Protein AF-A0A345ZKM2-F1 (afdb_monomer)

Sequence (268 aa):
MADGGGHQPARRLADAGRTPGGGGQGRHQAGGELTSPLFTFRPASRMLLHHPPQPTGDRPMRRWMMLPPLAVALTACVTINVYFPAAEAREAAKEFVEKVIADPNAKRVEPVKPGGGSASIQTPWSERAAASLARVDFASLVGIGSAYAQSSPDITIKTPAIQAIQARMEQRFDSELRKGFEAGALGFTSDGMITVRDASKLALPDRVSMNKAVADDNRDRAAVYREVAVANGHPEWEPRIREVFAKQWIDSARSGWWYQSGGAWKQK

Secondary structure (DSSP, 8-state):
-----------------------------------------------------PPP------TTS---SGGG-------------HHHHHHHHHHHHHHHT--TT---------------S---HHHHHHHHHTT--HHHHTT----------------HHHHHHHHHHHHHIIIIIHHHHHTT-EEE-TTS-EEES-GGGS-TTHHHHHHHHHHHHHHHHHHHHHHHHHHTT-GGGHHHHHHHHHHHHHHTPPTT-EEEETTEEEE-

Structure (mmCIF, N/CA/C/O backbone):
data_AF-A0A345ZKM2-F1
#
_entry.id   AF-A0A345ZKM2-F1
#
loop_
_atom_site.group_PDB
_atom_site.id
_atom_site.type_symbol
_atom_site.label_atom_id
_atom_site.label_alt_id
_atom_site.label_comp_id
_atom_site.label_asym_id
_atom_site.label_entity_id
_atom_site.label_seq_id
_atom_site.pdbx_PDB_ins_code
_atom_site.Cartn_x
_atom_site.Cartn_y
_atom_site.Cartn_z
_atom_site.occupancy
_atom_site.B_iso_or_equiv
_atom_site.auth_seq_id
_atom_site.auth_comp_id
_atom_site.auth_asym_id
_atom_site.auth_atom_id
_atom_site.pdbx_PDB_model_num
ATOM 1 N N . MET A 1 1 ? -38.260 43.640 6.018 1.00 40.44 1 MET A N 1
ATOM 2 C CA . MET A 1 1 ? -37.654 43.536 4.672 1.00 40.44 1 MET A CA 1
ATOM 3 C C . MET A 1 1 ? -37.112 42.117 4.567 1.00 40.44 1 MET A C 1
ATOM 5 O O . MET A 1 1 ? -36.148 41.818 5.250 1.00 40.44 1 MET A O 1
ATOM 9 N N . ALA A 1 2 ? -37.982 41.185 4.166 1.00 42.38 2 ALA A N 1
ATOM 10 C CA . ALA A 1 2 ? -38.093 40.634 2.800 1.00 42.38 2 ALA A CA 1
ATOM 11 C C . ALA A 1 2 ? -37.003 39.554 2.594 1.00 42.38 2 ALA A C 1
ATOM 13 O O . ALA A 1 2 ? -35.835 39.906 2.531 1.00 42.38 2 ALA A O 1
ATOM 14 N N . ASP A 1 3 ? -37.266 38.261 2.809 1.00 41.84 3 ASP A N 1
ATOM 15 C CA . ASP A 1 3 ? -38.131 37.307 2.071 1.00 41.84 3 ASP A CA 1
ATOM 16 C C . ASP A 1 3 ? -37.433 36.679 0.840 1.00 41.84 3 ASP A C 1
ATOM 18 O O . ASP A 1 3 ? -36.682 37.352 0.137 1.00 41.84 3 ASP A O 1
ATOM 22 N N . GLY A 1 4 ? -37.693 35.384 0.611 1.00 42.12 4 GLY A N 1
ATOM 23 C CA . GLY A 1 4 ? -37.241 34.573 -0.533 1.00 42.12 4 GLY A CA 1
ATOM 24 C C . GLY A 1 4 ? -36.258 33.454 -0.145 1.00 42.12 4 GLY A C 1
ATOM 25 O O . GLY A 1 4 ? -35.091 33.717 0.106 1.00 42.12 4 GLY A O 1
ATOM 26 N N . GLY A 1 5 ? -36.605 32.165 -0.054 1.00 39.12 5 GLY A N 1
ATOM 27 C CA . GLY A 1 5 ? -37.668 31.424 -0.738 1.00 39.12 5 GLY A CA 1
ATOM 28 C C . GLY A 1 5 ? -37.129 30.824 -2.042 1.00 39.12 5 GLY A C 1
ATOM 29 O O . GLY A 1 5 ? -37.051 31.515 -3.049 1.00 39.12 5 GLY A O 1
ATOM 30 N N . GLY A 1 6 ? -36.741 29.542 -2.030 1.00 43.16 6 GLY A N 1
ATOM 31 C CA . GLY A 1 6 ? -36.150 28.868 -3.194 1.00 43.16 6 GLY A CA 1
ATOM 32 C C . GLY A 1 6 ? -36.097 27.348 -3.054 1.00 43.16 6 GLY A C 1
ATOM 33 O O . GLY A 1 6 ? -35.029 26.751 -3.008 1.00 43.16 6 GLY A O 1
ATOM 34 N N . HIS A 1 7 ? -37.272 26.735 -2.938 1.00 42.97 7 HIS A N 1
ATOM 35 C CA . HIS A 1 7 ? -37.510 25.294 -2.958 1.00 42.97 7 HIS A CA 1
ATOM 36 C C . HIS A 1 7 ? -37.605 24.830 -4.423 1.00 42.97 7 HIS A C 1
ATOM 38 O O . HIS A 1 7 ? -38.425 25.376 -5.159 1.00 42.97 7 HIS A O 1
ATOM 44 N N . GLN A 1 8 ? -36.837 23.822 -4.854 1.00 49.50 8 GLN A N 1
ATOM 45 C CA . GLN A 1 8 ? -37.177 23.033 -6.049 1.00 49.50 8 GLN A CA 1
ATOM 46 C C . GLN A 1 8 ? -36.835 21.541 -5.884 1.00 49.50 8 GLN A C 1
ATOM 48 O O . GLN A 1 8 ? -35.926 21.203 -5.125 1.00 49.50 8 GLN A O 1
ATOM 53 N N . PRO A 1 9 ? -37.605 20.645 -6.536 1.00 56.72 9 PRO A N 1
ATOM 54 C CA . PRO A 1 9 ? -37.960 19.355 -5.959 1.00 56.72 9 PRO A CA 1
ATOM 55 C C . PRO A 1 9 ? -37.272 18.133 -6.581 1.00 56.72 9 PRO A C 1
ATOM 57 O O . PRO A 1 9 ? -36.736 18.144 -7.689 1.00 56.72 9 PRO A O 1
ATOM 60 N N . ALA A 1 10 ? -37.398 17.042 -5.828 1.00 41.72 10 ALA A N 1
ATOM 61 C CA . ALA A 1 10 ? -37.080 15.668 -6.172 1.00 41.72 10 ALA A CA 1
ATOM 62 C C . ALA A 1 10 ? -37.653 15.213 -7.527 1.00 41.72 10 ALA A C 1
ATOM 64 O O . ALA A 1 10 ? -38.837 15.390 -7.815 1.00 41.72 10 ALA A O 1
ATOM 65 N N . ARG A 1 11 ? -36.829 14.500 -8.303 1.00 49.16 11 ARG A N 1
ATOM 66 C CA . ARG A 1 11 ? -37.281 13.619 -9.385 1.00 49.16 11 ARG A CA 1
ATOM 67 C C . ARG A 1 11 ? -37.133 12.162 -8.944 1.00 49.16 11 ARG A C 1
ATOM 69 O O . ARG A 1 11 ? -36.027 11.635 -8.881 1.00 49.16 11 ARG A O 1
ATOM 76 N N . ARG A 1 12 ? -38.269 11.531 -8.632 1.00 41.75 12 ARG A N 1
ATOM 77 C CA . ARG A 1 12 ? -38.483 10.075 -8.697 1.00 41.75 12 ARG A CA 1
ATOM 78 C C . ARG A 1 12 ? -39.035 9.731 -10.081 1.00 41.75 12 ARG A C 1
ATOM 80 O O . ARG A 1 12 ? -39.939 10.423 -10.529 1.00 41.75 12 ARG A O 1
ATOM 87 N N . LEU A 1 13 ? -38.544 8.641 -10.665 1.00 45.62 13 LEU A N 1
ATOM 88 C CA . LEU A 1 13 ? -39.166 7.725 -11.644 1.00 45.62 13 LEU A CA 1
ATOM 89 C C . LEU A 1 13 ? -38.248 6.476 -11.604 1.00 45.62 13 LEU A C 1
ATOM 91 O O . LEU A 1 13 ? -37.039 6.642 -11.731 1.00 45.62 13 LEU A O 1
ATOM 95 N N . ALA A 1 14 ? -38.677 5.334 -11.041 1.00 42.75 14 ALA A N 1
ATOM 96 C CA . ALA A 1 14 ? -39.364 4.210 -11.715 1.00 42.75 14 ALA A CA 1
ATOM 97 C C . ALA A 1 14 ? -38.569 3.678 -12.926 1.00 42.75 14 ALA A C 1
ATOM 99 O O . ALA A 1 14 ? -38.070 4.478 -13.703 1.00 42.75 14 ALA A O 1
ATOM 100 N N . ASP A 1 15 ? -38.446 2.401 -13.266 1.00 39.47 15 ASP A N 1
ATOM 101 C CA . ASP A 1 15 ? -38.753 1.044 -12.777 1.00 39.47 15 ASP A CA 1
ATOM 102 C C . ASP A 1 15 ? -38.187 0.120 -13.910 1.00 39.47 15 ASP A C 1
ATOM 104 O O . ASP A 1 15 ? -37.735 0.636 -14.935 1.00 39.47 15 ASP A O 1
ATOM 108 N N . ALA A 1 16 ? -38.263 -1.208 -13.774 1.00 43.00 16 ALA A N 1
ATOM 109 C CA . ALA A 1 16 ? -37.846 -2.284 -14.700 1.00 43.00 16 ALA A CA 1
ATOM 110 C C . ALA A 1 16 ? -36.399 -2.794 -14.493 1.00 43.00 16 ALA A C 1
ATOM 112 O O . ALA A 1 16 ? -35.427 -2.096 -14.740 1.00 43.00 16 ALA A O 1
ATOM 113 N N . GLY A 1 17 ? -36.130 -4.030 -14.061 1.00 35.25 17 GLY A N 1
ATOM 114 C CA . GLY A 1 17 ? -36.954 -5.236 -14.063 1.00 35.25 17 GLY A CA 1
ATOM 115 C C . GLY A 1 17 ? -36.852 -5.981 -15.396 1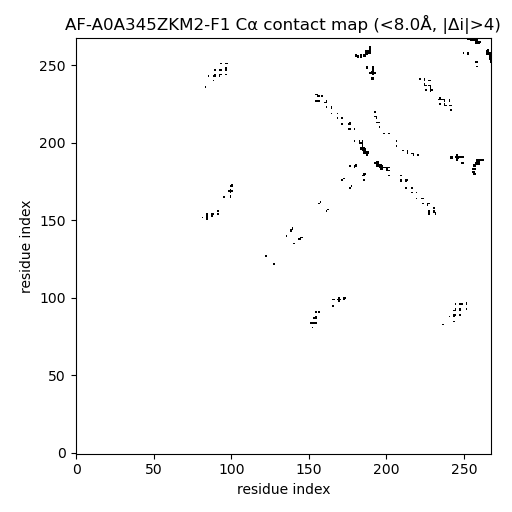.00 35.25 17 GLY A C 1
ATOM 116 O O . GLY A 1 17 ? -37.784 -5.914 -16.190 1.00 35.25 17 GLY A O 1
ATOM 117 N N . ARG A 1 18 ? -35.745 -6.707 -15.639 1.00 42.34 18 ARG A N 1
ATOM 118 C CA . ARG A 1 18 ? -35.730 -7.890 -16.525 1.00 42.34 18 ARG A CA 1
ATOM 119 C C . ARG A 1 18 ? -34.467 -8.747 -16.356 1.00 42.34 18 ARG A C 1
ATOM 121 O O . ARG A 1 18 ? -33.378 -8.357 -16.759 1.00 42.34 18 ARG A O 1
ATOM 128 N N . THR A 1 19 ? -34.649 -9.944 -15.810 1.00 49.75 19 THR A N 1
ATOM 129 C CA . THR A 1 19 ? -33.774 -11.114 -15.971 1.00 49.75 19 THR A CA 1
ATOM 130 C C . THR A 1 19 ? -34.196 -11.920 -17.205 1.00 49.75 19 THR A C 1
ATOM 132 O O . THR A 1 19 ? -35.367 -11.909 -17.589 1.00 49.75 19 THR A O 1
ATOM 135 N N . PRO A 1 20 ? -33.249 -12.634 -17.828 1.00 53.72 20 PRO A N 1
ATOM 136 C CA . PRO A 1 20 ? -33.484 -14.026 -18.235 1.00 53.72 20 PRO A CA 1
ATOM 137 C C . PRO A 1 20 ? -32.275 -14.905 -17.824 1.00 53.72 20 PRO A C 1
ATOM 139 O O . PRO A 1 20 ? -31.148 -14.431 -17.808 1.00 53.72 20 PRO A O 1
ATOM 142 N N . GLY A 1 21 ? -32.370 -16.177 -17.430 1.00 35.44 21 GLY A N 1
ATOM 143 C CA . GLY A 1 21 ? -33.440 -17.157 -17.590 1.00 35.44 21 GLY A CA 1
ATOM 144 C C . GLY A 1 21 ? -33.200 -18.068 -18.802 1.00 35.44 21 GLY A C 1
ATOM 145 O O . GLY A 1 21 ? -33.807 -17.839 -19.839 1.00 35.44 21 GLY A O 1
ATOM 146 N N . GLY A 1 22 ? -32.347 -19.094 -18.663 1.00 35.12 22 GLY A N 1
ATOM 147 C CA . GLY A 1 22 ? -32.183 -20.216 -19.611 1.00 35.12 22 GLY A CA 1
ATOM 148 C C . GLY A 1 22 ? -30.735 -20.736 -19.633 1.00 35.12 22 GLY A C 1
ATOM 149 O O . GLY A 1 22 ? -29.820 -19.942 -19.781 1.00 35.12 22 GLY A O 1
ATOM 150 N N . GLY A 1 23 ? -30.391 -22.012 -19.443 1.00 33.41 23 GLY A N 1
ATOM 151 C CA . GLY A 1 23 ? -31.173 -23.246 -19.455 1.00 33.41 23 GLY A CA 1
ATOM 152 C C . GLY A 1 23 ? -30.630 -24.194 -20.533 1.00 33.41 23 GLY A C 1
ATOM 153 O O . GLY A 1 23 ? -30.840 -23.941 -21.711 1.00 33.41 23 GLY A O 1
ATOM 154 N N . GLY A 1 24 ? -29.989 -25.294 -20.114 1.00 35.16 24 GLY A N 1
ATOM 155 C CA . GLY A 1 24 ? -29.663 -26.464 -20.948 1.00 35.16 24 GLY A CA 1
ATOM 156 C C . GLY A 1 24 ? -28.300 -26.416 -21.656 1.00 35.16 24 GLY A C 1
ATOM 157 O O . GLY A 1 24 ? -27.813 -25.360 -22.020 1.00 35.16 24 GLY A O 1
ATOM 158 N N . GLN A 1 25 ? -27.603 -27.517 -21.914 1.00 39.69 25 GLN A N 1
ATOM 159 C CA . GLN A 1 25 ? -27.814 -28.922 -21.590 1.00 39.69 25 GLN A CA 1
ATOM 160 C C . GLN A 1 25 ? -26.490 -29.627 -21.920 1.00 39.69 25 GLN A C 1
ATOM 162 O O . GLN A 1 25 ? -25.923 -29.410 -22.988 1.00 39.69 25 GLN A O 1
ATOM 167 N N . GLY A 1 26 ? -25.984 -30.449 -21.002 1.00 35.78 26 GLY A N 1
ATOM 168 C CA . GLY A 1 26 ? -24.837 -31.306 -21.275 1.00 35.78 26 GLY A CA 1
ATOM 169 C C . GLY A 1 26 ? -25.181 -32.400 -22.283 1.00 35.78 26 GLY A C 1
ATOM 170 O O . GLY A 1 26 ? -26.314 -32.879 -22.330 1.00 35.78 26 GLY A O 1
ATOM 171 N N . ARG A 1 27 ? -24.179 -32.845 -23.042 1.00 40.56 27 ARG A N 1
ATOM 172 C CA . ARG A 1 27 ? -24.145 -34.204 -23.581 1.00 40.56 27 ARG A CA 1
ATOM 173 C C . ARG A 1 27 ? -22.709 -34.661 -23.801 1.00 40.56 27 ARG A C 1
ATOM 175 O O . ARG A 1 27 ? -21.965 -34.102 -24.596 1.00 40.56 27 ARG A O 1
ATOM 182 N N . HIS A 1 28 ? -22.380 -35.701 -23.048 1.00 37.53 28 HIS A N 1
ATOM 183 C CA . HIS A 1 28 ? -21.295 -36.638 -23.265 1.00 37.53 28 HIS A CA 1
ATOM 184 C C . HIS A 1 28 ? -21.364 -37.248 -24.670 1.00 37.53 28 HIS A C 1
ATOM 186 O O . HIS A 1 28 ? -22.453 -37.627 -25.103 1.00 37.53 28 HIS A O 1
ATOM 192 N N . GLN A 1 29 ? -20.210 -37.462 -25.304 1.00 39.22 29 GLN A N 1
ATOM 193 C CA . GLN A 1 29 ? -20.002 -38.606 -26.193 1.00 39.22 29 GLN A CA 1
ATOM 194 C C . GLN A 1 29 ? -18.619 -39.217 -25.931 1.00 39.22 29 GLN A C 1
ATOM 196 O O . GLN A 1 29 ? -17.584 -38.590 -26.145 1.00 39.22 29 GLN A O 1
ATOM 201 N N . ALA A 1 30 ? -18.660 -40.447 -25.413 1.00 34.81 30 ALA A N 1
ATOM 202 C CA . ALA A 1 30 ? -17.644 -41.484 -25.568 1.00 34.81 30 ALA A CA 1
ATOM 203 C C . ALA A 1 30 ? -17.515 -41.823 -27.073 1.00 34.81 30 ALA A C 1
ATOM 205 O O . ALA A 1 30 ? -18.468 -41.622 -27.817 1.00 34.81 30 ALA A O 1
ATOM 206 N N . GLY A 1 31 ? -16.363 -42.216 -27.611 1.00 32.84 31 GLY A N 1
ATOM 207 C CA . GLY A 1 31 ? -15.701 -43.497 -27.361 1.00 32.84 31 GLY A CA 1
ATOM 208 C C . GLY A 1 31 ? -15.972 -44.447 -28.541 1.00 32.84 31 GLY A C 1
ATOM 209 O O . GLY A 1 31 ? -17.123 -44.769 -28.808 1.00 32.84 31 GLY A O 1
ATOM 210 N N . GLY A 1 32 ? -14.916 -44.863 -29.245 1.00 33.59 32 GLY A N 1
ATOM 211 C CA . GLY A 1 32 ? -14.926 -45.860 -30.330 1.00 33.59 32 GLY A CA 1
ATOM 212 C C . GLY A 1 32 ? -13.553 -45.870 -31.015 1.00 33.59 32 GLY A C 1
ATOM 213 O O . GLY A 1 32 ? -13.209 -44.913 -31.700 1.00 33.59 32 GLY A O 1
ATOM 214 N N . GLU A 1 33 ? -12.614 -46.707 -30.560 1.00 34.59 33 GLU A N 1
ATOM 215 C CA . GLU A 1 33 ? -12.260 -48.024 -31.143 1.00 34.59 33 GLU A CA 1
ATOM 216 C C . GLU A 1 33 ? -12.025 -47.970 -32.663 1.00 34.59 33 GLU A C 1
ATOM 218 O O . GLU A 1 33 ? -12.937 -47.740 -33.446 1.00 34.59 33 GLU A O 1
ATOM 223 N N . LEU A 1 34 ? -10.759 -47.960 -33.103 1.00 42.19 34 LEU A N 1
ATOM 224 C CA . LEU A 1 34 ? -9.951 -49.146 -33.447 1.00 42.19 34 LEU A CA 1
ATOM 225 C C . LEU A 1 34 ? -10.645 -50.063 -34.457 1.00 42.19 34 LEU A C 1
ATOM 227 O O . LEU A 1 34 ? -11.528 -50.822 -34.093 1.00 42.19 34 LEU A O 1
ATOM 231 N N . THR A 1 35 ? -10.166 -50.054 -35.702 1.00 37.38 35 THR A N 1
ATOM 232 C CA . THR A 1 35 ? -9.981 -51.260 -36.528 1.00 37.38 35 THR A CA 1
ATOM 233 C C . THR A 1 35 ? -9.238 -50.896 -37.818 1.00 37.38 35 THR A C 1
ATOM 235 O O . THR A 1 35 ? -9.752 -50.208 -38.694 1.00 37.38 35 THR A O 1
ATOM 238 N N . SER A 1 36 ? -8.001 -51.378 -37.936 1.00 42.44 36 SER A N 1
ATOM 239 C CA . SER A 1 36 ? -7.330 -51.568 -39.225 1.00 42.44 36 SER A CA 1
ATOM 240 C C . SER A 1 36 ? -7.795 -52.888 -39.837 1.00 42.44 36 SER A C 1
ATOM 242 O O . SER A 1 36 ? -8.032 -53.848 -39.099 1.00 42.44 36 SER A O 1
ATOM 244 N N . PRO A 1 37 ? -7.754 -53.007 -41.169 1.00 51.97 37 PRO A N 1
ATOM 245 C CA . PRO A 1 37 ? -7.270 -54.245 -41.753 1.00 51.97 37 PRO A CA 1
ATOM 246 C C . PRO A 1 37 ? -6.142 -54.009 -42.760 1.00 51.97 37 PRO A C 1
ATOM 248 O O . PRO A 1 37 ? -6.150 -53.083 -43.569 1.00 51.97 37 PRO A O 1
ATOM 251 N N . LEU A 1 38 ? -5.164 -54.914 -42.676 1.00 40.50 38 LEU A N 1
ATOM 252 C CA . LEU A 1 38 ? -4.236 -55.271 -43.742 1.00 40.50 38 LEU A CA 1
ATOM 253 C C . LEU A 1 38 ? -4.986 -55.471 -45.067 1.00 40.50 38 LEU A C 1
ATOM 255 O O . LEU A 1 38 ? -6.121 -55.917 -45.034 1.00 40.50 38 LEU A O 1
ATOM 259 N N . PHE A 1 39 ? -4.328 -55.256 -46.208 1.00 35.75 39 PHE A N 1
ATOM 260 C CA . PHE A 1 39 ? -4.193 -56.260 -47.276 1.00 35.75 39 PHE A CA 1
ATOM 261 C C . PHE A 1 39 ? -3.313 -55.695 -48.415 1.00 35.75 39 PHE A C 1
ATOM 263 O O . PHE A 1 39 ? -3.660 -54.726 -49.076 1.00 35.75 39 PHE A O 1
ATOM 270 N N . THR A 1 40 ? -2.151 -56.337 -48.595 1.00 37.66 40 THR A N 1
ATOM 271 C CA . THR A 1 40 ? -1.552 -56.785 -49.872 1.00 37.66 40 THR A CA 1
ATOM 272 C C . THR A 1 40 ? -1.415 -55.823 -51.066 1.00 37.66 40 THR A C 1
ATOM 274 O O . THR A 1 40 ? -2.404 -55.362 -51.612 1.00 37.66 40 THR A O 1
ATOM 277 N N . PHE A 1 41 ? -0.217 -55.716 -51.653 1.00 37.28 41 PHE A N 1
ATOM 278 C CA . PHE A 1 41 ? 0.254 -56.595 -52.744 1.00 37.28 41 PHE A CA 1
ATOM 279 C C . PHE A 1 41 ? 1.655 -56.153 -53.208 1.00 37.28 41 PHE A C 1
ATOM 281 O O . PHE A 1 41 ? 1.907 -54.981 -53.472 1.00 37.28 41 PHE A O 1
ATOM 288 N N . ARG A 1 42 ? 2.565 -57.123 -53.328 1.00 42.44 42 ARG A N 1
ATOM 289 C CA . ARG A 1 42 ? 3.857 -57.018 -54.021 1.00 42.44 42 ARG A CA 1
ATOM 290 C C . ARG A 1 42 ? 3.658 -57.501 -55.462 1.00 42.44 42 ARG A C 1
ATOM 292 O O . ARG A 1 42 ? 2.919 -58.463 -55.657 1.00 42.44 42 ARG A O 1
ATOM 299 N N . PRO A 1 43 ? 4.384 -56.950 -56.444 1.00 47.25 43 PRO A N 1
ATOM 300 C CA . PRO A 1 43 ? 5.230 -57.851 -57.219 1.00 47.25 43 PRO A CA 1
ATOM 301 C C . PRO A 1 43 ? 6.634 -57.296 -57.468 1.00 47.25 43 PRO A C 1
ATOM 303 O O . PRO A 1 43 ? 6.868 -56.102 -57.623 1.00 47.25 43 PRO A O 1
ATOM 306 N N . ALA A 1 44 ? 7.572 -58.237 -57.482 1.00 39.28 44 ALA A N 1
ATOM 307 C CA . ALA A 1 44 ? 8.970 -58.063 -57.824 1.00 39.28 44 ALA A CA 1
ATOM 308 C C . ALA A 1 44 ? 9.189 -58.359 -59.313 1.00 39.28 44 ALA A C 1
ATOM 310 O O . ALA A 1 44 ? 8.579 -59.287 -59.842 1.00 39.28 44 ALA A O 1
ATOM 311 N N . SER A 1 45 ? 10.125 -57.650 -59.945 1.00 42.62 45 SER A N 1
ATOM 312 C CA . SER A 1 45 ? 11.022 -58.155 -61.000 1.00 42.62 45 SER A CA 1
ATOM 313 C C . SER A 1 45 ? 12.045 -57.057 -61.325 1.00 42.62 45 SER A C 1
ATOM 315 O O . SER A 1 45 ? 11.656 -55.928 -61.579 1.00 42.62 45 SER A O 1
ATOM 317 N N . ARG A 1 46 ? 13.345 -57.303 -61.080 1.00 40.00 46 ARG A N 1
ATOM 318 C CA . ARG A 1 46 ? 14.336 -57.827 -62.056 1.00 40.00 46 ARG A CA 1
ATOM 319 C C . ARG A 1 46 ? 14.953 -56.621 -62.802 1.00 40.00 46 ARG A C 1
ATOM 321 O O . ARG A 1 46 ? 14.220 -55.874 -63.417 1.00 40.00 46 ARG A O 1
ATOM 328 N N . MET A 1 47 ? 16.252 -56.310 -62.746 1.00 38.91 47 MET A N 1
ATOM 329 C CA . MET A 1 47 ? 17.373 -57.112 -63.250 1.00 38.91 47 MET A CA 1
ATOM 330 C C . MET A 1 47 ? 18.719 -56.385 -62.968 1.00 38.91 47 MET A C 1
ATOM 332 O O . MET A 1 47 ? 18.802 -55.180 -63.162 1.00 38.91 47 MET A O 1
ATOM 336 N N . LEU A 1 48 ? 19.727 -57.146 -62.514 1.00 40.91 48 LEU A N 1
ATOM 337 C CA . LEU A 1 48 ? 21.181 -57.108 -62.814 1.00 40.91 48 LEU A CA 1
ATOM 338 C C . LEU A 1 48 ? 21.894 -55.751 -63.063 1.00 40.91 48 LEU A C 1
ATOM 340 O O . LEU A 1 48 ? 21.645 -55.072 -64.047 1.00 40.91 48 LEU A O 1
ATOM 344 N N . LEU A 1 49 ? 22.777 -55.331 -62.144 1.00 45.19 49 LEU A N 1
ATOM 345 C CA . LEU A 1 49 ? 24.256 -55.493 -62.149 1.00 45.19 49 LEU A CA 1
ATOM 346 C C . LEU A 1 49 ? 25.021 -54.718 -63.243 1.00 45.19 49 LEU A C 1
ATOM 348 O O . LEU A 1 49 ? 25.040 -55.150 -64.390 1.00 45.19 49 LEU A O 1
ATOM 352 N N . HIS A 1 50 ? 25.794 -53.704 -62.825 1.00 40.78 50 HIS A N 1
ATOM 353 C CA . HIS A 1 50 ? 27.178 -53.457 -63.275 1.00 40.78 50 HIS A CA 1
ATOM 354 C C . HIS A 1 50 ? 27.923 -52.529 -62.281 1.00 40.78 50 HIS A C 1
ATOM 356 O O . HIS A 1 50 ? 27.526 -51.392 -62.049 1.00 40.78 50 HIS A O 1
ATOM 362 N N . HIS A 1 51 ? 28.991 -53.053 -61.671 1.00 47.62 51 HIS A N 1
ATOM 363 C CA . HIS A 1 51 ? 30.135 -52.332 -61.065 1.00 47.62 51 HIS A CA 1
ATOM 364 C C . HIS A 1 51 ? 31.241 -52.280 -62.155 1.00 47.62 51 HIS A C 1
ATOM 366 O O . HIS A 1 51 ? 31.138 -53.141 -63.036 1.00 47.62 51 HIS A O 1
ATOM 372 N N . PRO A 1 52 ? 32.299 -51.421 -62.168 1.00 56.91 52 PRO A N 1
ATOM 373 C CA . PRO A 1 52 ? 33.132 -50.925 -61.044 1.00 56.91 52 PRO A CA 1
ATOM 374 C C . PRO A 1 52 ? 33.740 -49.505 -61.342 1.00 56.91 52 PRO A C 1
ATOM 376 O O . PRO A 1 52 ? 33.121 -48.782 -62.120 1.00 56.91 52 PRO A O 1
ATOM 379 N N . PRO A 1 53 ? 34.949 -49.073 -60.891 1.00 57.38 53 PRO A N 1
ATOM 380 C CA . PRO A 1 53 ? 35.747 -49.353 -59.688 1.00 57.38 53 PRO A CA 1
ATOM 381 C C . PRO A 1 53 ? 36.040 -48.094 -58.825 1.00 57.38 53 PRO A C 1
ATOM 383 O O . PRO A 1 53 ? 35.904 -46.949 -59.248 1.00 57.38 53 PRO A O 1
ATOM 386 N N . GLN A 1 54 ? 36.515 -48.339 -57.602 1.00 57.94 54 GLN A N 1
ATOM 387 C CA . GLN A 1 54 ? 37.067 -47.359 -56.657 1.00 57.94 54 GLN A CA 1
ATOM 388 C C . GLN A 1 54 ? 38.542 -47.039 -56.978 1.00 57.94 54 GLN A C 1
ATOM 390 O O . GLN A 1 54 ? 39.316 -47.979 -57.174 1.00 57.94 54 GLN A O 1
ATOM 395 N N . PRO A 1 55 ? 38.983 -45.768 -56.944 1.00 59.47 55 PRO A N 1
ATOM 396 C CA . PRO A 1 55 ? 40.399 -45.437 -56.862 1.00 59.47 55 PRO A CA 1
ATOM 397 C C . PRO A 1 55 ? 40.878 -45.377 -55.403 1.00 59.47 55 PRO A C 1
ATOM 399 O O . PRO A 1 55 ? 40.461 -44.540 -54.603 1.00 59.47 55 PRO A O 1
ATOM 402 N N . THR A 1 56 ? 41.803 -46.281 -55.093 1.00 61.53 56 THR A N 1
ATOM 403 C CA . THR A 1 56 ? 42.690 -46.278 -53.928 1.00 61.53 56 THR A CA 1
ATOM 404 C C . THR A 1 56 ? 43.567 -45.027 -53.910 1.00 61.53 56 THR A C 1
ATOM 406 O O . THR A 1 56 ? 44.222 -44.712 -54.904 1.00 61.53 56 THR A O 1
ATOM 409 N N . GLY A 1 57 ? 43.634 -44.353 -52.765 1.00 51.81 57 GLY A N 1
ATOM 410 C CA . GLY A 1 57 ? 44.510 -43.206 -52.562 1.00 51.81 57 GLY A CA 1
ATOM 411 C C . GLY A 1 57 ? 44.788 -42.986 -51.084 1.00 51.81 57 GLY A C 1
ATOM 412 O O . GLY A 1 57 ? 44.159 -42.143 -50.450 1.00 51.81 57 GLY A O 1
ATOM 413 N N . ASP A 1 58 ? 45.740 -43.743 -50.546 1.00 58.09 58 ASP A N 1
ATOM 414 C CA . ASP A 1 58 ? 46.339 -43.485 -49.241 1.00 58.09 58 ASP A CA 1
ATOM 415 C C . ASP A 1 58 ? 47.092 -42.150 -49.255 1.00 58.09 58 ASP A C 1
ATOM 417 O O . ASP A 1 58 ? 48.093 -42.013 -49.959 1.00 58.09 58 ASP A O 1
ATOM 421 N N . ARG A 1 59 ? 46.663 -41.188 -48.423 1.00 60.16 59 ARG A N 1
ATOM 422 C CA . ARG A 1 59 ? 47.556 -40.201 -47.786 1.00 60.16 59 ARG A CA 1
ATOM 423 C C . ARG A 1 59 ? 47.061 -39.857 -46.368 1.00 60.16 59 ARG A C 1
ATOM 425 O O . ARG A 1 59 ? 45.958 -39.325 -46.228 1.00 60.16 59 ARG A O 1
ATOM 432 N N . PRO A 1 60 ? 47.854 -40.134 -45.316 1.00 64.25 60 PRO A N 1
ATOM 433 C CA . PRO A 1 60 ? 47.528 -39.802 -43.932 1.00 64.25 60 PRO A CA 1
ATOM 434 C C . PRO A 1 60 ? 47.898 -38.344 -43.595 1.00 64.25 60 PRO A C 1
ATOM 436 O O . PRO A 1 60 ? 48.694 -37.716 -44.284 1.00 64.25 60 PRO A O 1
ATOM 439 N N . MET A 1 61 ? 47.348 -37.830 -42.487 1.00 59.59 61 MET A N 1
ATOM 440 C CA . MET A 1 61 ? 47.688 -36.542 -41.844 1.00 59.59 61 MET A CA 1
ATOM 441 C C . MET A 1 61 ? 47.204 -35.249 -42.529 1.00 59.59 61 MET A C 1
ATOM 443 O O . MET A 1 61 ? 47.996 -34.380 -42.872 1.00 59.59 61 MET A O 1
ATOM 447 N N . ARG A 1 62 ? 45.882 -35.024 -42.593 1.00 55.62 62 ARG A N 1
ATOM 448 C CA . ARG A 1 62 ? 45.324 -33.650 -42.504 1.00 55.62 62 ARG A CA 1
ATOM 449 C C . ARG A 1 62 ? 43.867 -33.608 -42.031 1.00 55.62 62 ARG A C 1
ATOM 451 O O . ARG A 1 62 ? 43.056 -32.843 -42.534 1.00 55.62 62 ARG A O 1
ATOM 458 N N . ARG A 1 63 ? 43.518 -34.429 -41.036 1.00 53.56 63 ARG A N 1
ATOM 459 C CA . ARG A 1 63 ? 42.179 -34.436 -40.407 1.00 53.56 63 ARG A CA 1
ATOM 460 C C . ARG A 1 63 ? 42.033 -33.404 -39.273 1.00 53.56 63 ARG A C 1
ATOM 462 O O . ARG A 1 63 ? 41.046 -33.416 -38.556 1.00 53.56 63 ARG A O 1
ATOM 469 N N . TRP A 1 64 ? 43.020 -32.527 -39.096 1.00 52.72 64 TRP A N 1
ATOM 470 C CA . TRP A 1 64 ? 43.131 -31.630 -37.935 1.00 52.72 64 TRP A CA 1
ATOM 471 C C . TRP A 1 64 ? 43.158 -30.140 -38.287 1.00 52.72 64 TRP A C 1
ATOM 473 O O . TRP A 1 64 ? 43.490 -29.316 -37.445 1.00 52.72 64 TRP A O 1
ATOM 483 N N . MET A 1 65 ? 42.816 -29.764 -39.523 1.00 57.41 65 MET A N 1
ATOM 484 C CA . MET A 1 65 ? 42.808 -28.348 -39.904 1.00 57.41 65 MET A CA 1
ATOM 485 C C . MET A 1 65 ? 41.820 -28.039 -41.031 1.00 57.41 65 MET A C 1
ATOM 487 O O . MET A 1 65 ? 42.188 -27.418 -42.017 1.00 57.41 65 MET A O 1
ATOM 491 N N . MET A 1 66 ? 40.584 -28.529 -40.907 1.00 53.03 66 MET A N 1
ATOM 492 C CA . MET A 1 66 ? 39.418 -28.093 -41.699 1.00 53.03 66 MET A CA 1
ATOM 493 C C . MET A 1 66 ? 38.131 -28.247 -40.873 1.00 53.03 66 MET A C 1
ATOM 495 O O . MET A 1 66 ? 37.133 -28.799 -41.325 1.00 53.03 66 MET A O 1
ATOM 499 N N . LEU A 1 67 ? 38.174 -27.796 -39.620 1.00 60.19 67 LEU A N 1
ATOM 500 C CA . LEU A 1 67 ? 36.972 -27.579 -38.818 1.00 60.19 67 LEU A CA 1
ATOM 501 C C . LEU A 1 67 ? 37.052 -26.206 -38.132 1.00 60.19 67 LEU A C 1
ATOM 503 O O . LEU A 1 67 ? 37.314 -26.107 -36.938 1.00 60.19 67 LEU A O 1
ATOM 507 N N . PRO A 1 68 ? 36.903 -25.125 -38.912 1.00 56.31 68 PRO A N 1
ATOM 508 C CA . PRO A 1 68 ? 36.168 -23.958 -38.415 1.00 56.31 68 PRO A CA 1
ATOM 509 C C . PRO A 1 68 ? 35.225 -23.403 -39.512 1.00 56.31 68 PRO A C 1
ATOM 511 O O . PRO A 1 68 ? 35.604 -23.478 -40.679 1.00 56.31 68 PRO A O 1
ATOM 514 N N . PRO A 1 69 ? 34.019 -22.845 -39.246 1.00 51.81 69 PRO A N 1
ATOM 515 C CA . PRO A 1 69 ? 33.451 -22.350 -37.990 1.00 51.81 69 PRO A CA 1
ATOM 516 C C . PRO A 1 69 ? 31.963 -22.756 -37.787 1.00 51.81 69 PRO A C 1
ATOM 518 O O . PRO A 1 69 ? 31.167 -21.965 -37.293 1.00 51.81 69 PRO A O 1
ATOM 521 N N . LEU A 1 70 ? 31.531 -23.961 -38.187 1.00 51.47 70 LEU A N 1
ATOM 522 C CA . LEU A 1 70 ? 30.105 -24.338 -38.067 1.00 51.47 70 LEU A CA 1
ATOM 523 C C . LEU A 1 70 ? 29.652 -24.562 -36.606 1.00 51.47 70 LEU A C 1
ATOM 525 O O . LEU A 1 70 ? 28.466 -24.497 -36.305 1.00 51.47 70 LEU A O 1
ATOM 529 N N . ALA A 1 71 ? 30.591 -24.763 -35.676 1.00 55.53 71 ALA A N 1
ATOM 530 C CA . ALA A 1 71 ? 30.297 -25.011 -34.262 1.00 55.53 71 ALA A CA 1
ATOM 531 C C . ALA A 1 71 ? 29.948 -23.749 -33.439 1.00 55.53 71 ALA A C 1
ATOM 533 O O . ALA A 1 71 ? 29.596 -23.876 -32.272 1.00 55.53 71 ALA A O 1
ATOM 534 N N . VAL A 1 72 ? 30.021 -22.543 -34.021 1.00 58.44 72 VAL A N 1
ATOM 535 C CA . VAL A 1 72 ? 29.692 -21.276 -33.323 1.00 58.44 72 VAL A CA 1
ATOM 536 C C . VAL A 1 72 ? 28.294 -20.749 -33.702 1.00 58.44 72 VAL A C 1
ATOM 538 O O . VAL A 1 72 ? 27.806 -19.786 -33.122 1.00 58.44 72 VAL A O 1
ATOM 541 N N . ALA A 1 73 ? 27.585 -21.411 -34.622 1.00 54.00 73 ALA A N 1
ATOM 542 C CA . ALA A 1 73 ? 26.278 -20.971 -35.124 1.00 54.00 73 ALA A CA 1
ATOM 543 C C . ALA A 1 73 ? 25.069 -21.384 -34.251 1.00 54.00 73 ALA A C 1
ATOM 545 O O . ALA A 1 73 ? 23.934 -21.331 -34.714 1.00 54.00 73 ALA A O 1
ATOM 546 N N . LEU A 1 74 ? 25.278 -21.767 -32.986 1.00 55.47 74 LEU A N 1
ATOM 547 C CA . LEU A 1 74 ? 24.196 -21.865 -31.993 1.00 55.47 74 LEU A CA 1
ATOM 548 C C . LEU A 1 74 ? 24.046 -20.528 -31.256 1.00 55.47 74 LEU A C 1
ATOM 550 O O . LEU A 1 74 ? 24.049 -20.459 -30.027 1.00 55.47 74 LEU A O 1
ATOM 554 N N . THR A 1 75 ? 23.946 -19.439 -32.016 1.00 52.88 75 THR A N 1
ATOM 555 C CA . THR A 1 75 ? 23.603 -18.120 -31.488 1.00 52.88 75 THR A CA 1
ATOM 556 C C . THR A 1 75 ? 22.162 -18.147 -30.994 1.00 52.88 75 THR A C 1
ATOM 558 O O . THR A 1 75 ? 21.221 -17.940 -31.752 1.00 52.88 75 THR A O 1
ATOM 561 N N . ALA A 1 76 ? 22.021 -18.456 -29.708 1.00 58.16 76 ALA A N 1
ATOM 562 C CA . ALA A 1 76 ? 21.148 -17.770 -28.768 1.00 58.16 76 ALA A CA 1
ATOM 563 C C . ALA A 1 76 ? 19.773 -17.335 -29.307 1.00 58.16 76 ALA A C 1
ATOM 565 O O . ALA A 1 76 ? 19.422 -16.159 -29.261 1.00 58.16 76 ALA A O 1
ATOM 566 N N . CYS A 1 77 ? 18.915 -18.285 -29.676 1.00 56.25 77 CYS A N 1
ATOM 567 C CA . CYS A 1 77 ? 17.487 -18.101 -29.415 1.00 56.25 77 CYS A CA 1
ATOM 568 C C . CYS A 1 77 ? 17.269 -18.284 -27.907 1.00 56.25 77 CYS A C 1
ATOM 570 O O . CYS A 1 77 ? 16.721 -19.290 -27.457 1.00 56.25 77 CYS A O 1
ATOM 572 N N . VAL A 1 78 ? 17.771 -17.342 -27.101 1.00 64.69 78 VAL A N 1
ATOM 573 C CA . VAL A 1 78 ? 17.403 -17.273 -25.692 1.00 64.69 78 VAL A CA 1
ATOM 574 C C . VAL A 1 78 ? 15.926 -16.893 -25.695 1.00 64.69 78 VAL A C 1
ATOM 576 O O . VAL A 1 78 ? 15.531 -15.784 -26.048 1.00 64.69 78 VAL A O 1
ATOM 579 N N . THR A 1 79 ? 15.086 -17.877 -25.388 1.00 55.72 79 THR A N 1
ATOM 580 C CA . THR A 1 79 ? 13.688 -17.624 -25.063 1.00 55.72 79 THR A CA 1
ATOM 581 C C . THR A 1 79 ? 13.739 -16.925 -23.712 1.00 55.72 79 THR A C 1
ATOM 583 O O . THR A 1 79 ? 13.716 -17.594 -22.680 1.00 55.72 79 THR A O 1
ATOM 586 N N . ILE A 1 80 ? 13.925 -15.595 -23.693 1.00 63.59 80 ILE A N 1
ATOM 587 C CA . ILE A 1 80 ? 13.705 -14.816 -22.472 1.00 63.59 80 ILE A CA 1
ATOM 588 C C . ILE A 1 80 ? 12.206 -14.926 -22.229 1.00 63.59 80 ILE A C 1
ATOM 590 O O . ILE A 1 80 ? 11.412 -14.123 -22.710 1.00 63.59 80 ILE A O 1
ATOM 594 N N . ASN A 1 81 ? 11.802 -15.997 -21.557 1.00 58.19 81 ASN A N 1
ATOM 595 C CA . ASN A 1 81 ? 10.488 -16.092 -20.974 1.00 58.19 81 ASN A CA 1
ATOM 596 C C . ASN A 1 81 ? 10.492 -15.051 -19.861 1.00 58.19 81 ASN A C 1
ATOM 598 O O . ASN A 1 81 ? 10.945 -15.343 -18.752 1.00 58.19 81 ASN A O 1
ATOM 602 N N . VAL A 1 82 ? 10.103 -13.815 -20.188 1.00 64.81 82 VAL A N 1
ATOM 603 C CA . VAL A 1 82 ? 9.954 -12.746 -19.203 1.00 64.81 82 VAL A CA 1
ATOM 604 C C . VAL A 1 82 ? 8.724 -13.091 -18.370 1.00 64.81 82 VAL A C 1
ATOM 606 O O . VAL A 1 82 ? 7.617 -12.604 -18.574 1.00 64.81 82 VAL A O 1
ATOM 609 N N . TYR A 1 83 ? 8.910 -14.057 -17.481 1.00 76.62 83 TYR A N 1
ATOM 610 C CA . TYR A 1 83 ? 7.936 -14.439 -16.488 1.00 76.62 83 TYR A CA 1
ATOM 611 C C . TYR A 1 83 ? 8.008 -13.425 -15.351 1.00 76.62 83 TYR A C 1
ATOM 613 O O . TYR A 1 83 ? 9.085 -12.951 -14.992 1.00 76.62 83 TYR A O 1
ATOM 621 N N . PHE A 1 84 ? 6.853 -13.102 -14.778 1.00 85.06 84 PHE A N 1
ATOM 622 C CA . PHE A 1 84 ? 6.761 -12.199 -13.641 1.00 85.06 84 PHE A CA 1
ATOM 623 C C . PHE A 1 84 ? 7.675 -12.677 -12.487 1.00 85.06 84 PHE A C 1
ATOM 625 O O . PHE A 1 84 ? 7.468 -13.794 -11.991 1.00 85.06 84 PHE A O 1
ATOM 632 N N . PRO A 1 85 ? 8.650 -11.864 -12.030 1.00 87.94 85 PRO A N 1
ATOM 633 C CA . PRO A 1 85 ? 9.597 -12.229 -10.973 1.00 87.94 85 PRO A CA 1
ATOM 634 C C . PRO A 1 85 ? 8.899 -12.260 -9.608 1.00 87.94 85 PRO A C 1
ATOM 636 O O . PRO A 1 85 ? 8.895 -11.311 -8.825 1.00 87.94 85 PRO A O 1
ATOM 639 N N . ALA A 1 86 ? 8.193 -13.361 -9.352 1.00 87.94 86 ALA A N 1
ATOM 640 C CA . ALA A 1 86 ? 7.256 -13.453 -8.242 1.00 87.94 86 ALA A CA 1
ATOM 641 C C . ALA A 1 86 ? 7.934 -13.489 -6.868 1.00 87.94 86 ALA A C 1
ATOM 643 O O . ALA A 1 86 ? 7.285 -13.149 -5.882 1.00 87.94 86 ALA A O 1
ATOM 644 N N . ALA A 1 87 ? 9.182 -13.950 -6.770 1.00 90.12 87 ALA A N 1
ATOM 645 C CA . ALA A 1 87 ? 9.901 -13.993 -5.499 1.00 90.12 87 ALA A CA 1
ATOM 646 C C . ALA A 1 87 ? 10.381 -12.590 -5.110 1.00 90.12 87 ALA A C 1
ATOM 648 O O . ALA A 1 87 ? 10.112 -12.118 -4.009 1.00 90.12 87 ALA A O 1
ATOM 649 N N . GLU A 1 88 ? 10.981 -11.893 -6.065 1.00 89.44 88 GLU A N 1
ATOM 650 C CA . GLU A 1 88 ? 11.487 -10.533 -5.946 1.00 89.44 88 GLU A CA 1
ATOM 651 C C . GLU A 1 88 ? 10.332 -9.563 -5.674 1.00 89.44 88 GLU A C 1
ATOM 653 O O . GLU A 1 88 ? 10.413 -8.735 -4.770 1.00 89.44 88 GLU A O 1
ATOM 658 N N . ALA A 1 89 ? 9.197 -9.734 -6.363 1.00 92.19 89 ALA A N 1
ATOM 659 C CA . ALA A 1 89 ? 7.984 -8.958 -6.108 1.00 92.19 89 ALA A CA 1
ATOM 660 C C . ALA A 1 89 ? 7.443 -9.133 -4.687 1.00 92.19 89 ALA A C 1
ATOM 662 O O . ALA A 1 89 ? 6.930 -8.173 -4.116 1.00 92.19 89 ALA A O 1
ATOM 663 N N . ARG A 1 90 ? 7.544 -10.337 -4.106 1.00 93.75 90 ARG A N 1
ATOM 664 C CA . ARG A 1 90 ? 7.104 -10.587 -2.724 1.00 93.75 90 ARG A CA 1
ATOM 665 C C . ARG A 1 90 ? 8.016 -9.900 -1.720 1.00 93.75 90 ARG A C 1
ATOM 667 O O . ARG A 1 90 ? 7.505 -9.238 -0.826 1.00 93.75 90 ARG A O 1
ATOM 674 N N . GLU A 1 91 ? 9.332 -10.006 -1.883 1.00 92.88 91 GLU A N 1
ATOM 675 C CA . GLU A 1 91 ? 10.280 -9.327 -0.989 1.00 92.88 91 GLU A CA 1
ATOM 676 C C . GLU A 1 91 ? 10.164 -7.799 -1.103 1.00 92.88 91 GLU A C 1
ATOM 678 O O . GLU A 1 91 ? 10.069 -7.103 -0.093 1.00 92.88 91 GLU A O 1
ATOM 683 N N . A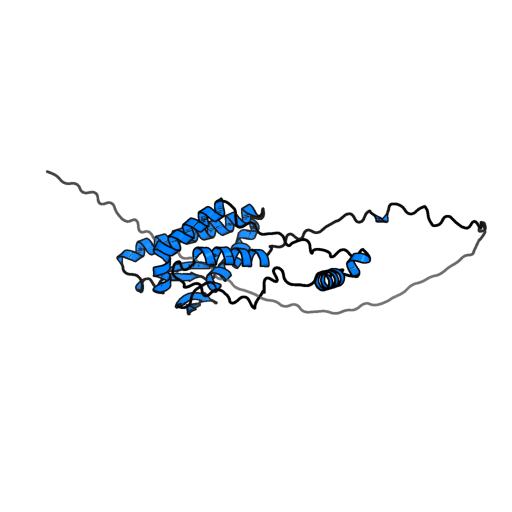LA A 1 92 ? 10.046 -7.274 -2.324 1.00 92.56 92 ALA A N 1
ATOM 684 C CA . ALA A 1 92 ? 9.787 -5.860 -2.578 1.00 92.56 92 ALA A CA 1
ATOM 685 C C . ALA A 1 92 ? 8.472 -5.382 -1.937 1.00 92.56 92 ALA A C 1
ATOM 687 O O . ALA A 1 92 ? 8.438 -4.339 -1.279 1.00 92.56 92 ALA A O 1
ATOM 688 N N . ALA A 1 93 ? 7.387 -6.149 -2.096 1.00 95.31 93 ALA A N 1
ATOM 689 C CA . ALA A 1 93 ? 6.109 -5.845 -1.463 1.00 95.31 93 ALA A CA 1
ATOM 690 C C . ALA A 1 93 ? 6.225 -5.877 0.063 1.00 95.31 93 ALA A C 1
ATOM 692 O O . ALA A 1 93 ? 5.677 -5.003 0.728 1.00 95.31 93 ALA A O 1
ATOM 693 N N . LYS A 1 94 ? 6.956 -6.843 0.627 1.00 95.56 94 LYS A N 1
ATOM 694 C CA . LYS A 1 94 ? 7.187 -6.949 2.069 1.00 95.56 94 LYS A CA 1
ATOM 695 C C . LYS A 1 94 ? 7.904 -5.720 2.606 1.00 95.56 94 LYS A C 1
ATOM 697 O O . LYS A 1 94 ? 7.385 -5.085 3.517 1.00 95.56 94 LYS A O 1
ATOM 702 N N . GLU A 1 95 ? 9.029 -5.327 2.008 1.00 94.88 95 GLU A N 1
ATOM 703 C CA . GLU A 1 95 ? 9.726 -4.091 2.391 1.00 94.88 95 GLU A CA 1
ATOM 704 C C . GLU A 1 95 ? 8.810 -2.865 2.293 1.00 94.88 95 GLU A C 1
ATOM 706 O O . GLU A 1 95 ? 8.812 -2.009 3.180 1.00 94.88 95 GLU A O 1
ATOM 711 N N . PHE A 1 96 ? 8.011 -2.779 1.224 1.00 96.50 96 PHE A N 1
ATOM 712 C CA . PHE A 1 96 ? 7.091 -1.667 1.023 1.00 96.50 96 PHE A CA 1
ATOM 713 C C . PHE A 1 96 ? 6.029 -1.596 2.123 1.00 96.50 96 PHE A C 1
ATOM 715 O O . PHE A 1 96 ? 5.826 -0.533 2.711 1.00 96.50 96 PHE A O 1
ATOM 722 N N . VAL A 1 97 ? 5.348 -2.717 2.374 1.00 96.69 97 VAL A N 1
ATOM 723 C CA . VAL A 1 97 ? 4.232 -2.822 3.319 1.00 96.69 97 VAL A CA 1
ATOM 724 C C . VAL A 1 97 ? 4.715 -2.588 4.739 1.00 96.69 97 VAL A C 1
ATOM 726 O O . VAL A 1 97 ? 4.147 -1.740 5.423 1.00 96.69 97 VAL A O 1
ATOM 729 N N . GLU A 1 98 ? 5.784 -3.271 5.154 1.00 95.62 98 GLU A N 1
ATOM 730 C CA . GLU A 1 98 ? 6.352 -3.136 6.499 1.00 95.62 98 GLU A CA 1
ATOM 731 C C . GLU A 1 98 ? 6.775 -1.701 6.794 1.00 95.62 98 GLU A C 1
ATOM 733 O O . GLU A 1 98 ? 6.600 -1.232 7.914 1.00 95.62 98 GLU A O 1
ATOM 738 N N . LYS A 1 99 ? 7.278 -0.976 5.789 1.00 95.38 99 LYS A N 1
ATOM 739 C CA . LYS A 1 99 ? 7.598 0.440 5.950 1.00 95.38 99 LYS A CA 1
ATOM 740 C C . LYS A 1 99 ? 6.347 1.302 6.131 1.00 95.38 99 LYS A C 1
ATOM 742 O O . LYS A 1 99 ? 6.339 2.147 7.014 1.00 95.38 99 LYS A O 1
ATOM 747 N N . VAL A 1 100 ? 5.289 1.078 5.346 1.00 96.56 100 VAL A N 1
ATOM 748 C CA . VAL A 1 100 ? 4.043 1.863 5.461 1.00 96.56 100 VAL A CA 1
ATOM 749 C C . VAL A 1 100 ? 3.341 1.632 6.796 1.00 96.56 100 VAL A C 1
ATOM 751 O O . VAL A 1 100 ? 2.796 2.571 7.366 1.00 96.56 100 VAL A O 1
ATOM 754 N N . ILE A 1 101 ? 3.327 0.394 7.290 1.00 94.69 101 ILE A N 1
ATOM 755 C CA . ILE A 1 101 ? 2.648 0.066 8.549 1.00 94.69 101 ILE A CA 1
ATOM 756 C C . ILE A 1 101 ? 3.586 0.052 9.744 1.00 94.69 101 ILE A C 1
ATOM 758 O O . ILE A 1 101 ? 3.151 -0.398 10.806 1.00 94.69 101 ILE A O 1
ATOM 762 N N . ALA A 1 102 ? 4.846 0.468 9.597 1.00 89.06 102 ALA A N 1
ATOM 763 C CA . ALA A 1 102 ? 5.862 0.388 10.641 1.00 89.06 102 ALA A CA 1
ATOM 764 C C . ALA A 1 102 ? 5.336 0.978 11.951 1.00 89.06 102 ALA A C 1
ATOM 766 O O . ALA A 1 102 ? 4.559 1.924 11.954 1.00 89.06 102 ALA A O 1
ATOM 767 N N . ASP A 1 103 ? 5.687 0.389 13.092 1.00 74.75 103 ASP A N 1
ATOM 768 C CA . ASP A 1 103 ? 5.343 1.013 14.367 1.00 74.75 103 ASP A CA 1
ATOM 769 C C . ASP A 1 103 ? 6.432 2.027 14.725 1.00 74.75 103 ASP A C 1
ATOM 771 O O . ASP A 1 103 ? 7.576 1.605 14.930 1.00 74.75 103 ASP A O 1
ATOM 775 N N . PRO A 1 104 ? 6.122 3.324 14.862 1.00 66.44 104 PRO A N 1
ATOM 776 C CA . PRO A 1 104 ? 7.097 4.273 15.387 1.00 66.44 104 PRO A CA 1
ATOM 777 C C . PRO A 1 104 ? 7.473 3.972 16.851 1.00 66.44 104 PRO A C 1
ATOM 779 O O . PRO A 1 104 ? 8.531 4.397 17.309 1.00 66.44 104 PRO A O 1
ATOM 782 N N . ASN A 1 105 ? 6.644 3.210 17.577 1.00 61.00 105 ASN A N 1
ATOM 783 C CA . ASN A 1 105 ? 6.794 2.905 19.001 1.00 61.00 105 ASN A CA 1
ATOM 784 C C . ASN A 1 105 ? 7.084 1.426 19.301 1.00 61.00 105 ASN A C 1
ATOM 786 O O . ASN A 1 105 ? 7.247 1.070 20.475 1.00 61.00 105 ASN A O 1
ATOM 790 N N . ALA A 1 106 ? 7.168 0.542 18.296 1.00 59.59 106 ALA A N 1
ATOM 791 C CA . ALA A 1 106 ? 7.572 -0.833 18.573 1.00 59.59 106 ALA A CA 1
ATOM 792 C C . ALA A 1 106 ? 9.017 -0.820 19.057 1.00 59.59 106 ALA A C 1
ATOM 794 O O . ALA A 1 106 ? 9.940 -0.432 18.337 1.00 59.59 106 ALA A O 1
ATOM 795 N N . LYS A 1 107 ? 9.220 -1.301 20.286 1.00 44.25 107 LYS A N 1
ATOM 796 C CA . LYS A 1 107 ? 10.546 -1.683 20.759 1.00 44.25 107 LYS A CA 1
ATOM 797 C C . LYS A 1 107 ? 11.089 -2.689 19.757 1.00 44.25 107 LYS A C 1
ATOM 799 O O . LYS A 1 107 ? 10.579 -3.803 19.659 1.00 44.25 107 LYS A O 1
ATOM 804 N N . ARG A 1 108 ? 12.100 -2.271 18.998 1.00 40.47 108 ARG A N 1
ATOM 805 C CA . ARG A 1 108 ? 12.859 -3.137 18.105 1.00 40.47 108 ARG A CA 1
ATOM 806 C C . ARG A 1 108 ? 13.470 -4.240 18.961 1.00 40.47 108 ARG A C 1
ATOM 808 O O . ARG A 1 108 ? 14.515 -4.049 19.573 1.00 40.47 108 ARG A O 1
ATOM 815 N N . VAL A 1 109 ? 12.803 -5.385 19.035 1.00 50.91 109 VAL A N 1
ATOM 816 C CA . VAL A 1 109 ? 13.491 -6.627 19.353 1.00 50.91 109 VAL A CA 1
ATOM 817 C C . VAL A 1 109 ? 14.289 -6.909 18.099 1.00 50.91 109 VAL A C 1
ATOM 819 O O . VAL A 1 109 ? 13.731 -7.278 17.065 1.00 50.91 109 VAL A O 1
ATOM 822 N N . GLU A 1 110 ? 15.578 -6.581 18.147 1.00 47.69 110 GLU A N 1
ATOM 823 C CA . GLU A 1 110 ? 16.473 -6.951 17.068 1.00 47.69 110 GLU A CA 1
ATOM 824 C C . GLU A 1 110 ? 16.324 -8.455 16.825 1.00 47.69 110 GLU A C 1
ATOM 826 O O . GLU A 1 110 ? 16.297 -9.229 17.790 1.00 47.69 110 GLU A O 1
ATOM 831 N N . PRO A 1 111 ? 16.202 -8.897 15.564 1.00 50.34 111 PRO A N 1
ATOM 832 C CA . PRO A 1 111 ? 16.333 -10.308 15.284 1.00 50.34 111 PRO A CA 1
ATOM 833 C C . PRO A 1 111 ? 17.703 -10.721 15.813 1.00 50.34 111 PRO A C 1
ATOM 835 O O . PRO A 1 111 ? 18.726 -10.174 15.395 1.00 50.34 111 PRO A O 1
ATOM 838 N N . VAL A 1 112 ? 17.719 -11.669 16.750 1.00 49.88 112 VAL A N 1
ATOM 839 C CA . VAL A 1 112 ? 18.941 -12.370 17.130 1.00 49.88 112 VAL A CA 1
ATOM 840 C C . VAL A 1 112 ? 19.447 -13.019 15.849 1.00 49.88 112 VAL A C 1
ATOM 842 O O . VAL A 1 112 ? 18.974 -14.078 15.441 1.00 49.88 112 VAL A O 1
ATOM 845 N N . LYS A 1 113 ? 20.381 -12.347 15.169 1.00 43.06 113 LYS A N 1
ATOM 846 C CA . LYS A 1 113 ? 21.231 -12.995 14.179 1.00 43.06 113 LYS A CA 1
ATOM 847 C C . LYS A 1 113 ? 21.856 -14.184 14.911 1.00 43.06 113 LYS A C 1
ATOM 849 O O . LYS A 1 113 ? 22.525 -13.947 15.921 1.00 43.06 113 LYS A O 1
ATOM 854 N N . PRO A 1 114 ? 21.677 -15.439 14.461 1.00 43.53 114 PRO A N 1
ATOM 855 C CA . PRO A 1 114 ? 22.564 -16.498 14.916 1.00 43.53 114 PRO A CA 1
ATOM 856 C C . PRO A 1 114 ? 23.983 -16.019 14.607 1.00 43.53 114 PRO A C 1
ATOM 858 O O . PRO A 1 114 ? 24.250 -15.587 13.486 1.00 43.53 114 PRO A O 1
ATOM 861 N N . GLY A 1 115 ? 24.817 -15.961 15.648 1.00 42.31 115 GLY A N 1
ATOM 862 C CA . GLY A 1 115 ? 26.073 -15.219 15.698 1.00 42.31 115 GLY A CA 1
ATOM 863 C C . GLY A 1 115 ? 26.888 -15.284 14.410 1.00 42.31 115 GLY A C 1
ATOM 864 O O . GLY A 1 115 ? 27.693 -16.187 14.210 1.00 42.31 115 GLY A O 1
ATOM 865 N N . GLY A 1 116 ? 26.719 -14.271 13.563 1.00 34.84 116 GLY A N 1
ATOM 866 C CA . GLY A 1 116 ? 27.649 -13.936 12.498 1.00 34.84 116 GLY A CA 1
ATOM 867 C C . GLY A 1 116 ? 28.789 -13.161 13.128 1.00 34.84 116 GLY A C 1
ATOM 868 O O . GLY A 1 116 ? 28.810 -11.934 13.060 1.00 34.84 116 GLY A O 1
ATOM 869 N N . GLY A 1 117 ? 29.680 -13.881 13.811 1.00 34.75 117 GLY A N 1
ATOM 870 C CA . GLY A 1 117 ? 30.908 -13.320 14.345 1.00 34.75 117 GLY A CA 1
ATOM 871 C C . GLY A 1 117 ? 31.677 -12.645 13.218 1.00 34.75 117 GLY A C 1
ATOM 872 O O . GLY A 1 117 ? 32.189 -13.299 12.311 1.00 34.75 117 GLY A O 1
ATOM 873 N N . SER A 1 118 ? 31.754 -11.320 13.275 1.00 42.06 118 SER A N 1
ATOM 874 C CA . SER A 1 118 ? 32.765 -10.551 12.573 1.00 42.06 118 SER A CA 1
ATOM 875 C C . SER A 1 118 ? 34.127 -11.016 13.084 1.00 42.06 118 SER A C 1
ATOM 877 O O . SER A 1 118 ? 34.614 -10.538 14.106 1.00 42.06 118 SER A O 1
ATOM 879 N N . ALA A 1 119 ? 34.742 -11.975 12.392 1.00 44.66 119 ALA A N 1
ATOM 880 C CA . ALA A 1 119 ? 36.136 -12.349 12.598 1.00 44.66 119 ALA A CA 1
ATOM 881 C C . ALA A 1 119 ? 37.045 -11.252 12.017 1.00 44.66 119 ALA A C 1
ATOM 883 O O . ALA A 1 119 ? 37.776 -11.441 11.040 1.00 44.66 119 ALA A O 1
ATOM 884 N N . SER A 1 120 ? 36.972 -10.062 12.608 1.00 51.47 120 SER A N 1
ATOM 885 C CA . SER A 1 120 ? 37.986 -9.037 12.451 1.00 51.47 120 SER A CA 1
ATOM 886 C C . SER A 1 120 ? 39.202 -9.432 13.287 1.00 51.47 120 SER A C 1
ATOM 888 O O . SER A 1 120 ? 39.178 -9.385 14.510 1.00 51.47 120 SER A O 1
ATOM 890 N N . ILE A 1 121 ? 40.263 -9.785 12.559 1.00 52.59 121 ILE A N 1
ATOM 891 C CA . ILE A 1 121 ? 41.670 -9.562 12.913 1.00 52.59 121 ILE A CA 1
ATOM 892 C C . ILE A 1 121 ? 42.137 -10.261 14.197 1.00 52.59 121 ILE A C 1
ATOM 894 O O . ILE A 1 121 ? 42.445 -9.613 15.187 1.00 52.59 121 ILE A O 1
ATOM 898 N N . GLN A 1 122 ? 42.238 -11.591 14.146 1.00 54.03 122 GLN A N 1
ATOM 899 C CA . GLN A 1 122 ? 43.133 -12.410 14.979 1.00 54.03 122 GLN A CA 1
ATOM 900 C C . GLN A 1 122 ? 43.125 -13.832 14.404 1.00 54.03 122 GLN A C 1
ATOM 902 O O . GLN A 1 122 ? 42.373 -14.702 14.823 1.00 54.03 122 GLN A O 1
ATOM 907 N N . THR A 1 123 ? 43.883 -14.055 13.337 1.00 54.88 123 THR A N 1
ATOM 908 C CA . THR A 1 123 ? 44.104 -15.404 12.797 1.00 54.88 123 THR A CA 1
ATOM 909 C C . THR A 1 123 ? 45.527 -15.427 12.253 1.00 54.88 123 THR A C 1
ATOM 911 O O . THR A 1 123 ? 45.851 -14.525 11.469 1.00 54.88 123 THR A O 1
ATOM 914 N N . PRO A 1 124 ? 46.387 -16.378 12.665 1.00 61.66 124 PRO A N 1
ATOM 915 C CA . PRO A 1 124 ? 47.741 -16.503 12.134 1.00 61.66 124 PRO A CA 1
ATOM 916 C C . PRO A 1 124 ? 47.718 -16.574 10.602 1.00 61.66 124 PRO A C 1
ATOM 918 O O . PRO A 1 124 ? 46.805 -17.158 10.014 1.00 61.66 124 PRO A O 1
ATOM 921 N N . TRP A 1 125 ? 48.710 -15.975 9.934 1.00 67.31 125 TRP A N 1
ATOM 922 C CA . TRP A 1 125 ? 48.738 -15.885 8.464 1.00 67.31 125 TRP A CA 1
ATOM 923 C C . TRP A 1 125 ? 48.630 -17.264 7.783 1.00 67.31 125 TRP A C 1
ATOM 925 O O . TRP A 1 125 ? 48.024 -17.380 6.719 1.00 67.31 125 TRP A O 1
ATOM 935 N N . SER A 1 126 ? 49.146 -18.307 8.440 1.00 68.56 126 SER A N 1
ATOM 936 C CA . SER A 1 126 ? 49.093 -19.703 8.005 1.00 68.56 126 SER A CA 1
ATOM 937 C C . SER A 1 126 ? 47.665 -20.245 7.914 1.00 68.56 126 SER A C 1
ATOM 939 O O . SER A 1 126 ? 47.347 -20.977 6.980 1.00 68.56 126 SER A O 1
ATOM 941 N N . GLU A 1 127 ? 46.773 -19.845 8.820 1.00 63.00 127 GLU A N 1
ATOM 942 C CA . GLU A 1 127 ? 45.370 -20.272 8.802 1.00 63.00 127 GLU A CA 1
ATOM 943 C C . GLU A 1 127 ? 44.550 -19.488 7.774 1.00 63.00 127 GLU A C 1
ATOM 945 O O . GLU A 1 127 ? 43.687 -20.053 7.102 1.00 63.00 127 GLU A O 1
ATOM 950 N N . ARG A 1 128 ? 44.871 -18.204 7.564 1.00 63.66 128 ARG A N 1
ATOM 951 C CA . ARG A 1 128 ? 44.305 -17.414 6.455 1.00 63.66 128 ARG A CA 1
ATOM 952 C C . ARG A 1 128 ? 44.708 -17.983 5.091 1.00 63.66 128 ARG A C 1
ATOM 954 O O . ARG A 1 128 ? 43.868 -18.032 4.192 1.00 63.66 128 ARG A O 1
ATOM 961 N N . ALA A 1 129 ? 45.959 -18.423 4.943 1.00 62.50 129 ALA A N 1
ATOM 962 C CA . ALA A 1 129 ? 46.468 -19.055 3.725 1.00 62.50 129 ALA A CA 1
ATOM 963 C C . ALA A 1 129 ? 45.810 -20.426 3.475 1.00 62.50 129 ALA A C 1
ATOM 965 O O . ALA A 1 129 ? 45.364 -20.711 2.365 1.00 62.50 129 ALA A O 1
ATOM 966 N N . ALA A 1 130 ? 45.646 -21.242 4.519 1.00 63.75 130 ALA A N 1
ATOM 967 C CA . ALA A 1 130 ? 44.947 -22.523 4.413 1.00 63.75 130 ALA A CA 1
ATOM 968 C C . ALA A 1 130 ? 43.456 -22.351 4.056 1.00 63.75 130 ALA A C 1
ATOM 970 O O . ALA A 1 130 ? 42.938 -23.051 3.187 1.00 63.75 130 ALA A O 1
ATOM 971 N N . ALA A 1 131 ? 42.770 -21.372 4.657 1.00 61.56 131 ALA A N 1
ATOM 972 C CA . ALA A 1 131 ? 41.357 -21.098 4.388 1.00 61.56 131 ALA A CA 1
ATOM 973 C C . ALA A 1 131 ? 41.096 -20.468 3.007 1.00 61.56 131 ALA A C 1
ATOM 975 O O . ALA A 1 131 ? 39.982 -20.566 2.495 1.00 61.56 131 ALA A O 1
ATOM 976 N N . SER A 1 132 ? 42.094 -19.818 2.401 1.00 60.09 132 SER A N 1
ATOM 977 C CA . SER A 1 132 ? 41.997 -19.279 1.036 1.00 60.09 132 SER A CA 1
ATOM 978 C C . SER A 1 132 ? 42.288 -20.342 -0.026 1.00 60.09 132 SER A C 1
ATOM 980 O O . SER A 1 132 ? 41.600 -20.367 -1.043 1.00 60.09 132 SER A O 1
ATOM 982 N N . LEU A 1 133 ? 43.199 -21.283 0.243 1.00 61.88 133 LEU A N 1
ATOM 983 C CA . LEU A 1 133 ? 43.450 -22.439 -0.629 1.00 61.88 133 LEU A CA 1
ATOM 984 C C . LEU A 1 133 ? 42.306 -23.468 -0.606 1.00 61.88 133 LEU A C 1
ATOM 986 O O . LEU A 1 133 ? 42.017 -24.080 -1.628 1.00 61.88 133 LEU A O 1
ATOM 990 N N . ALA A 1 134 ? 41.593 -23.604 0.517 1.00 61.56 134 ALA A N 1
ATOM 991 C CA . ALA A 1 134 ? 40.419 -24.479 0.626 1.00 61.56 134 ALA A CA 1
ATOM 992 C C . ALA A 1 134 ? 39.164 -23.954 -0.105 1.00 61.56 134 ALA A C 1
ATOM 994 O O . ALA A 1 134 ? 38.189 -24.685 -0.251 1.00 61.56 134 ALA A O 1
ATOM 995 N N . ARG A 1 135 ? 39.165 -22.687 -0.548 1.00 59.22 135 ARG A N 1
ATOM 996 C CA . ARG A 1 135 ? 38.059 -22.062 -1.301 1.00 59.22 135 ARG A CA 1
ATOM 997 C C . ARG A 1 135 ? 38.275 -22.056 -2.810 1.00 59.22 135 ARG A C 1
ATOM 999 O O . ARG A 1 135 ? 37.438 -21.522 -3.536 1.00 59.22 135 ARG A O 1
ATOM 1006 N N . VAL A 1 136 ? 39.387 -22.611 -3.283 1.00 61.31 136 VAL A N 1
ATOM 1007 C CA . VAL A 1 136 ? 39.615 -22.782 -4.714 1.00 61.31 136 VAL A CA 1
ATOM 1008 C C . VAL A 1 136 ? 38.790 -23.985 -5.148 1.00 61.31 136 VAL A C 1
ATOM 1010 O O . VAL A 1 136 ? 39.183 -25.133 -4.958 1.00 61.31 136 VAL A O 1
ATOM 1013 N N . ASP A 1 137 ? 37.597 -23.712 -5.666 1.00 63.75 137 ASP A N 1
ATOM 1014 C CA . ASP A 1 137 ? 36.747 -24.732 -6.261 1.00 63.75 137 ASP A CA 1
ATOM 1015 C C . ASP A 1 137 ? 37.510 -25.391 -7.416 1.00 63.75 137 ASP A C 1
ATOM 1017 O O . ASP A 1 137 ? 37.845 -24.739 -8.408 1.00 63.75 137 ASP A O 1
ATOM 1021 N N . PHE A 1 138 ? 37.820 -26.681 -7.283 1.00 66.31 138 PHE A N 1
ATOM 1022 C CA . PHE A 1 138 ? 38.560 -27.436 -8.292 1.00 66.31 138 PHE A CA 1
ATOM 1023 C C . PHE A 1 138 ? 37.827 -27.431 -9.646 1.00 66.31 138 PHE A C 1
ATOM 1025 O O . PHE A 1 138 ? 38.475 -27.497 -10.689 1.00 66.31 138 PHE A O 1
ATOM 1032 N N . ALA A 1 139 ? 36.495 -27.257 -9.644 1.00 64.56 139 ALA A N 1
ATOM 1033 C CA . ALA A 1 139 ? 35.700 -27.086 -10.859 1.00 64.56 139 ALA A CA 1
ATOM 1034 C C . ALA A 1 139 ? 36.026 -25.774 -11.607 1.00 64.56 139 ALA A C 1
ATOM 1036 O O . ALA A 1 139 ? 36.082 -25.764 -12.838 1.00 64.56 139 ALA A O 1
ATOM 1037 N N . SER A 1 140 ? 36.357 -24.694 -10.887 1.00 63.25 140 SER A N 1
ATOM 1038 C CA . SER A 1 140 ? 36.792 -23.425 -11.493 1.00 63.25 140 SER A CA 1
ATOM 1039 C C . SER A 1 140 ? 38.152 -23.538 -12.199 1.00 63.25 140 SER A C 1
ATOM 1041 O O . SER A 1 140 ? 38.377 -22.888 -13.220 1.00 63.25 140 SER A O 1
ATOM 1043 N N . LEU A 1 141 ? 39.038 -24.417 -11.711 1.00 65.88 141 LEU A N 1
ATOM 1044 C CA . LEU A 1 141 ? 40.360 -24.671 -12.300 1.00 65.88 141 LEU A CA 1
ATOM 1045 C C . LEU A 1 141 ? 40.293 -25.489 -13.597 1.00 65.88 141 LEU A C 1
ATOM 1047 O O . LEU A 1 141 ? 41.160 -25.339 -14.455 1.00 65.88 141 LEU A O 1
ATOM 1051 N N . VAL A 1 142 ? 39.255 -26.314 -13.777 1.00 69.50 142 VAL A N 1
ATOM 1052 C CA . VAL A 1 142 ? 38.987 -27.045 -15.033 1.00 69.50 142 VAL A CA 1
ATOM 1053 C C . VAL A 1 142 ? 38.121 -26.248 -16.018 1.00 69.50 142 VAL A C 1
ATOM 1055 O O . VAL A 1 142 ? 37.603 -26.804 -16.983 1.00 69.50 142 VAL A O 1
ATOM 1058 N N . GLY A 1 143 ? 37.973 -24.937 -15.804 1.00 56.78 143 GLY A N 1
ATOM 1059 C CA . GLY A 1 143 ? 37.261 -24.041 -16.719 1.00 56.78 143 GLY A CA 1
ATOM 1060 C C . GLY A 1 143 ? 35.737 -24.149 -16.656 1.00 56.78 143 GLY A C 1
ATOM 1061 O O . GLY A 1 143 ? 35.052 -23.543 -17.480 1.00 56.78 143 GLY A O 1
ATOM 1062 N N . ILE A 1 144 ? 35.186 -24.872 -15.675 1.00 62.72 144 ILE A N 1
ATOM 1063 C CA . ILE A 1 144 ? 33.755 -24.837 -15.371 1.00 62.72 144 ILE A CA 1
ATOM 1064 C C . ILE A 1 144 ? 33.549 -23.608 -14.491 1.00 62.72 144 ILE A C 1
ATOM 1066 O O . ILE A 1 144 ? 33.575 -23.675 -13.264 1.00 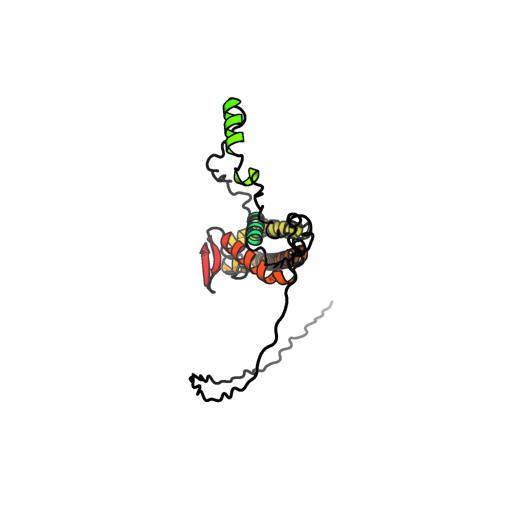62.72 144 ILE A O 1
ATOM 1070 N N . GLY A 1 145 ? 33.423 -22.447 -15.135 1.00 56.94 145 GLY A N 1
ATOM 1071 C CA . GLY A 1 145 ? 33.015 -21.236 -14.438 1.00 56.94 145 GLY A CA 1
ATOM 1072 C C . GLY A 1 145 ? 31.717 -21.520 -13.690 1.00 56.94 145 GLY A C 1
ATOM 1073 O O . GLY A 1 145 ? 30.789 -22.096 -14.262 1.00 56.94 145 GLY A O 1
ATOM 1074 N N . SER A 1 146 ? 31.648 -21.128 -12.418 1.00 56.94 146 SER A N 1
ATOM 1075 C CA . SER A 1 146 ? 30.381 -21.029 -11.709 1.00 56.94 146 SER A CA 1
ATOM 1076 C C . SER A 1 146 ? 29.444 -20.211 -12.590 1.00 56.94 146 SER A C 1
ATOM 1078 O O . SER A 1 146 ? 29.651 -19.008 -12.767 1.00 56.94 146 SER A O 1
ATOM 1080 N N . ALA A 1 147 ? 28.454 -20.862 -13.197 1.00 48.12 147 ALA A N 1
ATOM 1081 C CA . ALA A 1 147 ? 27.377 -20.151 -13.847 1.00 48.12 147 ALA A CA 1
ATOM 1082 C C . ALA A 1 147 ? 26.652 -19.428 -12.715 1.00 48.12 147 ALA A C 1
ATOM 1084 O O . ALA A 1 147 ? 25.849 -20.025 -11.998 1.00 48.12 147 ALA A O 1
ATOM 1085 N N . TYR A 1 148 ? 26.992 -18.157 -12.501 1.00 46.78 148 TYR A N 1
ATOM 1086 C CA . TYR A 1 148 ? 26.093 -17.247 -11.822 1.00 46.78 148 TYR A CA 1
ATOM 1087 C C . TYR A 1 148 ? 24.787 -17.377 -12.593 1.00 46.78 148 TYR A C 1
ATOM 1089 O O . TYR A 1 148 ? 24.728 -17.007 -13.766 1.00 46.78 148 TYR A O 1
ATOM 1097 N N . ALA A 1 149 ? 23.793 -18.023 -11.981 1.00 41.44 149 ALA A N 1
ATOM 1098 C CA . ALA A 1 149 ? 22.443 -18.026 -12.500 1.00 41.44 149 ALA A CA 1
ATOM 1099 C C . ALA A 1 149 ? 22.133 -16.565 -12.810 1.00 41.44 149 ALA A C 1
ATOM 1101 O O . ALA A 1 149 ? 22.183 -15.732 -11.904 1.00 41.44 149 ALA A O 1
ATOM 1102 N N . GLN A 1 150 ? 21.971 -16.250 -14.098 1.00 39.31 150 GLN A N 1
ATOM 1103 C CA . GLN A 1 150 ? 21.620 -14.913 -14.544 1.00 39.31 150 GLN A CA 1
ATOM 1104 C C . GLN A 1 150 ? 20.434 -14.486 -13.696 1.00 39.31 150 GLN A C 1
ATOM 1106 O O . GLN A 1 150 ? 19.394 -15.144 -13.713 1.00 39.31 150 GLN A O 1
ATOM 1111 N N . SER A 1 151 ? 20.688 -13.472 -12.876 1.00 47.16 151 SER A N 1
ATOM 1112 C CA . SER A 1 151 ? 19.787 -12.898 -11.898 1.00 47.16 151 SER A CA 1
ATOM 1113 C C . SER A 1 151 ? 18.382 -12.860 -12.483 1.00 47.16 151 SER A C 1
ATOM 1115 O O . SER A 1 151 ? 18.205 -12.368 -13.601 1.00 47.16 151 SER A O 1
ATOM 1117 N N . SER A 1 152 ? 17.396 -13.395 -11.758 1.00 53.22 152 SER A N 1
ATOM 1118 C CA . SER A 1 152 ? 15.988 -13.151 -12.071 1.00 53.22 152 SER A CA 1
ATOM 1119 C C . SER A 1 152 ? 15.787 -11.662 -12.382 1.00 53.22 152 SER A C 1
ATOM 1121 O O . S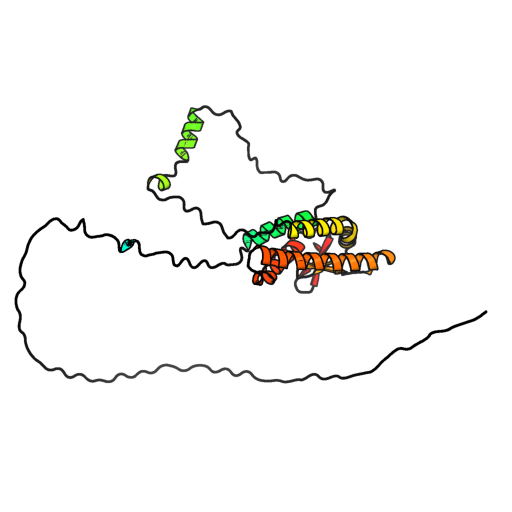ER A 1 152 ? 16.472 -10.833 -11.772 1.00 53.22 152 SER A O 1
ATOM 1123 N N . PRO A 1 153 ? 14.883 -11.295 -13.305 1.00 60.53 153 PRO A N 1
ATOM 1124 C CA . PRO A 1 153 ? 14.597 -9.890 -13.556 1.00 60.53 153 PRO A CA 1
ATOM 1125 C C . PRO A 1 153 ? 14.246 -9.189 -12.236 1.00 60.53 153 PRO A C 1
ATOM 1127 O O . PRO A 1 153 ? 13.337 -9.616 -11.526 1.00 60.53 153 PRO A O 1
ATOM 1130 N N . ASP A 1 154 ? 15.010 -8.153 -11.889 1.00 74.75 154 ASP A N 1
ATOM 1131 C CA . ASP A 1 154 ? 14.791 -7.371 -10.674 1.00 74.75 154 ASP A CA 1
ATOM 1132 C C . ASP A 1 154 ? 13.548 -6.494 -10.859 1.00 74.75 154 ASP A C 1
ATOM 1134 O O . ASP A 1 154 ? 13.402 -5.812 -11.878 1.00 74.75 154 ASP A O 1
ATOM 1138 N N . ILE A 1 155 ? 12.633 -6.526 -9.890 1.00 83.38 155 ILE A N 1
ATOM 1139 C CA . ILE A 1 155 ? 11.415 -5.723 -9.942 1.00 83.38 155 ILE A CA 1
ATOM 1140 C C . ILE A 1 155 ? 11.694 -4.319 -9.402 1.00 83.38 155 ILE A C 1
ATOM 1142 O O . ILE A 1 155 ? 11.960 -4.087 -8.222 1.00 83.38 155 ILE A O 1
ATOM 1146 N N . THR A 1 156 ? 11.565 -3.327 -10.270 1.00 87.25 156 THR A N 1
ATOM 1147 C CA . THR A 1 156 ? 11.749 -1.925 -9.909 1.00 87.25 156 THR A CA 1
ATOM 1148 C C . THR A 1 156 ? 10.552 -1.423 -9.099 1.00 87.25 156 THR A C 1
ATOM 1150 O O . THR A 1 156 ? 9.479 -1.169 -9.643 1.00 87.25 156 THR A O 1
ATOM 1153 N N . ILE A 1 157 ? 10.747 -1.249 -7.788 1.00 88.50 157 ILE A N 1
ATOM 1154 C CA . ILE A 1 157 ? 9.755 -0.670 -6.859 1.00 88.50 157 ILE A CA 1
ATOM 1155 C C . ILE A 1 157 ? 10.219 0.654 -6.223 1.00 88.50 157 ILE A C 1
ATOM 1157 O O . ILE A 1 157 ? 9.437 1.377 -5.616 1.00 88.50 157 ILE A O 1
ATOM 1161 N N . LYS A 1 158 ? 11.502 1.007 -6.349 1.00 89.06 158 LYS A N 1
ATOM 1162 C CA . LYS A 1 158 ? 12.116 2.166 -5.670 1.00 89.06 158 LYS A CA 1
ATOM 1163 C C . LYS A 1 158 ? 12.241 3.383 -6.595 1.00 89.06 158 LYS A C 1
ATOM 1165 O O . LYS A 1 158 ? 13.252 4.075 -6.568 1.00 89.06 158 LYS A O 1
ATOM 1170 N N . THR A 1 159 ? 11.229 3.649 -7.424 1.00 94.44 159 THR A N 1
ATOM 1171 C CA . THR A 1 159 ? 11.200 4.869 -8.252 1.00 94.44 159 THR A CA 1
ATOM 1172 C C . THR A 1 159 ? 10.789 6.089 -7.418 1.00 94.44 159 THR A C 1
ATOM 1174 O O . THR A 1 159 ? 10.058 5.930 -6.436 1.00 94.44 159 THR A O 1
ATOM 1177 N N . PRO A 1 160 ? 11.175 7.320 -7.809 1.00 95.88 160 PRO A N 1
ATOM 1178 C CA . PRO A 1 160 ? 10.745 8.534 -7.109 1.00 95.88 160 PRO A CA 1
ATOM 1179 C C . PRO A 1 160 ? 9.217 8.666 -6.999 1.00 95.88 160 PRO A C 1
ATOM 1181 O O . PRO A 1 160 ? 8.702 9.101 -5.970 1.00 95.88 160 PRO A O 1
ATOM 1184 N N . ALA A 1 161 ? 8.479 8.239 -8.030 1.00 94.56 161 ALA A N 1
ATOM 1185 C CA . ALA A 1 161 ? 7.018 8.250 -8.028 1.00 94.56 161 ALA A CA 1
ATOM 1186 C C . ALA A 1 161 ? 6.437 7.285 -6.980 1.00 94.56 161 ALA A C 1
ATOM 1188 O O . ALA A 1 161 ? 5.586 7.681 -6.180 1.00 94.56 161 ALA A O 1
ATOM 1189 N N . ILE A 1 162 ? 6.935 6.043 -6.929 1.00 96.38 162 ILE A N 1
ATOM 1190 C CA . ILE A 1 162 ? 6.480 5.042 -5.953 1.00 96.38 162 ILE A CA 1
ATOM 1191 C C . ILE A 1 162 ? 6.853 5.468 -4.531 1.00 96.38 162 ILE A C 1
ATOM 1193 O O . ILE A 1 162 ? 6.033 5.350 -3.624 1.00 96.38 162 ILE A O 1
ATOM 1197 N N . GLN A 1 163 ? 8.048 6.026 -4.330 1.00 96.75 163 GLN A N 1
ATOM 1198 C CA . GLN A 1 163 ? 8.488 6.538 -3.028 1.00 96.75 163 GLN A CA 1
ATOM 1199 C C . GLN A 1 163 ? 7.613 7.695 -2.534 1.00 96.75 163 GLN A C 1
ATOM 1201 O O . GLN A 1 163 ? 7.256 7.735 -1.357 1.00 96.75 163 GLN A O 1
ATOM 1206 N N . ALA A 1 164 ? 7.211 8.607 -3.424 1.00 97.38 164 ALA A N 1
ATOM 1207 C CA . ALA A 1 164 ? 6.297 9.688 -3.072 1.00 97.38 164 ALA A CA 1
ATOM 1208 C C . ALA A 1 164 ? 4.909 9.163 -2.671 1.00 97.38 164 ALA A C 1
ATOM 1210 O O . ALA A 1 164 ? 4.287 9.713 -1.762 1.00 97.38 164 ALA A O 1
ATOM 1211 N N . ILE A 1 165 ? 4.415 8.107 -3.329 1.00 97.81 165 ILE A N 1
ATOM 1212 C CA . ILE A 1 165 ? 3.164 7.448 -2.928 1.00 97.81 165 ILE A CA 1
ATOM 1213 C C . ILE A 1 165 ? 3.338 6.749 -1.573 1.00 97.81 165 ILE A C 1
ATOM 1215 O O . ILE A 1 165 ? 2.516 6.952 -0.683 1.00 97.81 165 ILE A O 1
ATOM 1219 N N . GLN A 1 166 ? 4.432 6.001 -1.385 1.00 97.88 166 GLN A N 1
ATOM 1220 C CA . GLN A 1 166 ? 4.750 5.318 -0.128 1.00 97.88 166 GLN A CA 1
ATOM 1221 C C . GLN A 1 166 ? 4.742 6.284 1.059 1.00 97.88 166 GLN A C 1
ATOM 1223 O O . GLN A 1 166 ? 4.108 5.991 2.065 1.00 97.88 166 GLN A O 1
ATOM 1228 N N . ALA A 1 167 ? 5.387 7.446 0.925 1.00 97.31 167 ALA A N 1
ATOM 1229 C CA . ALA A 1 167 ? 5.450 8.445 1.989 1.00 97.31 167 ALA A CA 1
ATOM 1230 C C . ALA A 1 167 ? 4.059 8.976 2.381 1.00 97.31 167 ALA A C 1
ATOM 1232 O O . ALA A 1 167 ? 3.769 9.141 3.564 1.00 97.31 167 ALA A O 1
ATOM 1233 N N . ARG A 1 168 ? 3.166 9.201 1.404 1.00 97.88 168 ARG A N 1
ATOM 1234 C CA . ARG A 1 168 ? 1.778 9.605 1.691 1.00 97.88 168 ARG A CA 1
ATOM 1235 C C . ARG A 1 168 ? 0.987 8.497 2.376 1.00 97.88 168 ARG A C 1
ATOM 1237 O O . ARG A 1 168 ? 0.191 8.792 3.264 1.00 97.88 168 ARG A O 1
ATOM 1244 N N . MET A 1 169 ? 1.195 7.248 1.958 1.00 98.44 169 MET A N 1
ATOM 1245 C CA . MET A 1 169 ? 0.563 6.090 2.590 1.00 98.44 169 MET A CA 1
ATOM 1246 C C . MET A 1 169 ? 1.034 5.926 4.035 1.00 98.44 169 MET A C 1
ATOM 1248 O O . MET A 1 169 ? 0.194 5.793 4.912 1.00 98.44 169 MET A O 1
ATOM 1252 N N . GLU A 1 170 ? 2.342 6.000 4.288 1.00 97.50 170 GLU A N 1
ATOM 1253 C CA . GLU A 1 170 ? 2.947 5.937 5.628 1.00 97.50 170 GLU A CA 1
ATOM 1254 C C . GLU A 1 170 ? 2.369 7.026 6.541 1.00 97.50 170 GLU A C 1
ATOM 1256 O O . GLU A 1 170 ? 1.776 6.725 7.576 1.00 97.50 170 GLU A O 1
ATOM 1261 N N . GLN A 1 171 ? 2.408 8.287 6.093 1.00 97.25 171 GLN A N 1
ATOM 1262 C CA . GLN A 1 171 ? 1.863 9.413 6.851 1.00 97.25 171 GLN A CA 1
ATOM 1263 C C . GLN A 1 171 ? 0.381 9.215 7.198 1.00 97.25 171 GLN A C 1
ATOM 1265 O O . GLN A 1 171 ? -0.013 9.408 8.347 1.00 97.25 171 GLN A O 1
ATOM 1270 N N . ARG A 1 172 ? -0.448 8.831 6.217 1.00 98.00 172 ARG A N 1
ATOM 1271 C CA . ARG A 1 172 ? -1.887 8.606 6.422 1.00 98.00 172 ARG A CA 1
ATOM 1272 C C . ARG A 1 172 ? -2.152 7.406 7.322 1.00 98.00 172 ARG A C 1
ATOM 1274 O O . ARG A 1 172 ? -3.104 7.417 8.110 1.00 98.00 172 ARG A O 1
ATOM 1281 N N . PHE A 1 173 ? -1.342 6.360 7.179 1.00 97.69 173 PHE A N 1
ATOM 1282 C CA . PHE A 1 173 ? -1.459 5.172 7.999 1.00 97.69 173 PHE A CA 1
ATOM 1283 C C . PHE A 1 173 ? -1.276 5.538 9.468 1.00 97.69 173 PHE A C 1
ATOM 1285 O O . PHE A 1 173 ? -2.143 5.229 10.285 1.00 97.69 173 PHE A O 1
ATOM 1292 N N . ASP A 1 174 ? -0.220 6.286 9.772 1.00 95.31 174 ASP A N 1
ATOM 1293 C CA . ASP A 1 174 ? 0.092 6.731 11.125 1.00 95.31 174 ASP A CA 1
ATOM 1294 C C . ASP A 1 174 ? -0.912 7.733 11.687 1.00 95.31 174 ASP A C 1
ATOM 1296 O O . ASP A 1 174 ? -1.337 7.591 12.835 1.00 95.31 174 ASP A O 1
ATOM 1300 N N . SER A 1 175 ? -1.316 8.731 10.898 1.00 94.81 175 SER A N 1
ATOM 1301 C CA . SER A 1 175 ? -2.164 9.814 11.400 1.00 94.81 175 SER A CA 1
ATOM 1302 C C . SER A 1 175 ? -3.638 9.430 11.534 1.00 94.81 175 SER A C 1
ATOM 1304 O O . SER A 1 175 ? -4.341 9.985 12.382 1.00 94.81 175 SER A O 1
ATOM 1306 N N . GLU A 1 176 ? -4.138 8.520 10.692 1.00 95.00 176 GLU A N 1
ATOM 1307 C CA . GLU A 1 176 ? -5.579 8.273 10.570 1.00 95.00 176 GLU A CA 1
ATOM 1308 C C . GLU A 1 176 ? -5.965 6.795 10.588 1.00 95.00 176 GLU A C 1
ATOM 1310 O O . GLU A 1 176 ? -6.875 6.426 11.332 1.00 95.00 176 GLU A O 1
ATOM 1315 N N . LEU A 1 177 ? -5.317 5.934 9.798 1.00 97.94 177 LEU A N 1
ATOM 1316 C CA . LEU A 1 177 ? -5.805 4.558 9.617 1.00 97.94 177 LEU A CA 1
ATOM 1317 C C . LEU A 1 177 ? -5.473 3.650 10.801 1.00 97.94 177 LEU A C 1
ATOM 1319 O O . LEU A 1 177 ? -6.278 2.779 11.139 1.00 97.94 177 LEU A O 1
ATOM 1323 N N . ARG A 1 178 ? -4.329 3.862 11.460 1.00 96.44 178 ARG A N 1
ATOM 1324 C CA . ARG A 1 178 ? -3.854 3.042 12.583 1.00 96.44 178 ARG A CA 1
ATOM 1325 C C . ARG A 1 178 ? -4.906 2.914 13.682 1.00 96.44 178 ARG A C 1
ATOM 1327 O O . ARG A 1 178 ? -5.273 1.793 14.027 1.00 96.44 178 ARG A O 1
ATOM 1334 N N . LYS A 1 179 ? -5.497 4.032 14.127 1.00 95.12 179 LYS A N 1
ATOM 1335 C CA . LYS A 1 179 ? -6.587 4.025 15.126 1.00 95.12 179 LYS A CA 1
ATOM 1336 C C . LYS A 1 179 ? -7.799 3.199 14.676 1.00 95.12 179 LYS A C 1
ATOM 1338 O O . LYS A 1 179 ? -8.457 2.563 15.493 1.00 95.12 179 LYS A O 1
ATOM 1343 N N . GLY A 1 180 ? -8.093 3.179 13.376 1.00 97.62 180 GLY A N 1
ATOM 1344 C CA . GLY A 1 180 ? -9.190 2.397 12.809 1.00 97.62 180 GLY A CA 1
ATOM 1345 C C . GLY A 1 180 ? -8.914 0.891 12.808 1.00 97.62 180 GLY A C 1
ATOM 1346 O O . GLY A 1 180 ? -9.818 0.105 13.099 1.00 97.62 180 GLY A O 1
ATOM 1347 N N . PHE A 1 181 ? -7.675 0.485 12.519 1.00 97.94 181 PHE A N 1
ATOM 1348 C CA . PHE A 1 181 ? -7.248 -0.915 12.620 1.00 97.94 181 PHE A CA 1
ATOM 1349 C C . PHE A 1 181 ? -7.195 -1.395 14.073 1.00 97.94 181 PHE A C 1
ATOM 1351 O O . PHE A 1 181 ? -7.712 -2.469 14.376 1.00 97.94 181 PHE A O 1
ATOM 1358 N N . GLU A 1 182 ? -6.645 -0.584 14.978 1.00 95.56 182 GLU A N 1
ATOM 1359 C CA . GLU A 1 182 ? -6.556 -0.894 16.412 1.00 95.56 182 GLU A CA 1
ATOM 1360 C C . GLU A 1 182 ? -7.936 -1.005 17.075 1.00 95.56 182 GLU A C 1
ATOM 1362 O O . GLU A 1 182 ? -8.162 -1.900 17.886 1.00 95.56 182 GLU A O 1
ATOM 1367 N N . ALA A 1 183 ? -8.902 -0.171 16.674 1.00 96.44 183 ALA A N 1
ATOM 1368 C CA . ALA A 1 183 ? -10.289 -0.272 17.133 1.00 96.44 183 ALA A CA 1
ATOM 1369 C C . ALA A 1 183 ? -11.058 -1.472 16.533 1.00 96.44 183 ALA A C 1
ATOM 1371 O O . ALA A 1 183 ? -12.197 -1.744 16.926 1.00 96.44 183 ALA A O 1
ATOM 1372 N N . GLY A 1 184 ? -10.482 -2.173 15.549 1.00 97.31 184 GLY A N 1
ATOM 1373 C CA . GLY A 1 184 ? -11.147 -3.242 14.799 1.00 97.31 184 GLY A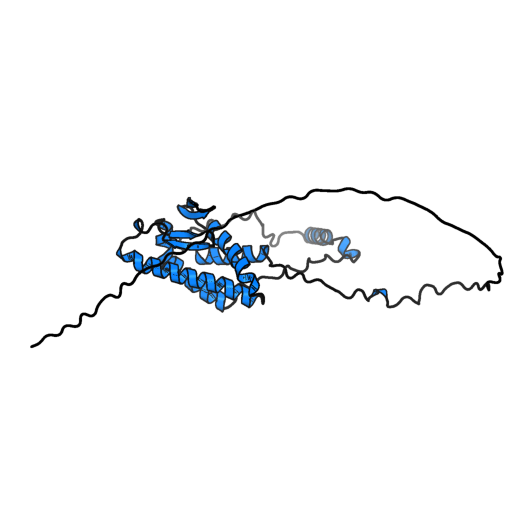 CA 1
ATOM 1374 C C . GLY A 1 184 ? -12.263 -2.758 13.864 1.00 97.31 184 GLY A C 1
ATOM 1375 O O . GLY A 1 184 ? -13.094 -3.567 13.430 1.00 97.31 184 GLY A O 1
ATOM 1376 N N . ALA A 1 185 ? -12.292 -1.452 13.573 1.00 98.19 185 ALA A N 1
ATOM 1377 C CA . ALA A 1 185 ? -13.230 -0.817 12.652 1.00 98.19 185 ALA A CA 1
ATOM 1378 C C . ALA A 1 185 ? -12.849 -1.054 11.189 1.00 98.19 185 ALA A C 1
ATOM 1380 O O . ALA A 1 185 ? -13.724 -1.207 10.335 1.00 98.19 185 ALA A O 1
ATOM 1381 N N . LEU A 1 186 ? -11.544 -1.072 10.907 1.00 98.56 186 LEU A N 1
ATOM 1382 C CA . LEU A 1 186 ? -10.987 -1.336 9.586 1.00 98.56 186 LEU A CA 1
ATOM 1383 C C . LEU A 1 186 ? -10.562 -2.795 9.439 1.00 98.56 186 LEU A C 1
ATOM 1385 O O . LEU A 1 186 ? -10.268 -3.485 10.419 1.00 98.56 186 LEU A O 1
ATOM 1389 N N . GLY A 1 187 ? -10.486 -3.244 8.193 1.00 98.25 187 GLY A N 1
ATOM 1390 C CA . GLY A 1 187 ? -9.842 -4.500 7.849 1.00 98.25 187 GLY A CA 1
ATOM 1391 C C . GLY A 1 187 ? -9.365 -4.532 6.404 1.00 98.25 187 GLY A C 1
ATOM 1392 O O . GLY A 1 187 ? -9.827 -3.747 5.571 1.00 98.25 187 GLY A O 1
ATOM 1393 N N . PHE A 1 188 ? -8.448 -5.455 6.122 1.00 98.56 188 PHE A N 1
ATOM 1394 C CA . PHE A 1 188 ? -7.998 -5.734 4.762 1.00 98.56 188 PHE A CA 1
ATOM 1395 C C . PHE A 1 188 ? -8.988 -6.654 4.043 1.00 98.56 188 PHE A C 1
ATOM 1397 O O . PHE A 1 188 ? -9.355 -7.712 4.554 1.00 98.56 188 PHE A O 1
ATOM 1404 N N . THR A 1 189 ? -9.427 -6.276 2.852 1.00 98.38 189 THR A N 1
ATOM 1405 C CA . THR A 1 189 ? -10.219 -7.136 1.965 1.00 98.38 189 THR A CA 1
ATOM 1406 C C . THR A 1 189 ? -9.330 -8.183 1.289 1.00 98.38 189 THR A C 1
ATOM 1408 O O . THR A 1 189 ? -8.102 -8.107 1.335 1.00 98.38 189 THR A O 1
ATOM 1411 N N . SER A 1 190 ? -9.943 -9.188 0.656 1.00 96.69 190 SER A N 1
ATOM 1412 C CA . SER A 1 190 ? -9.200 -10.291 0.017 1.00 96.69 190 SER A CA 1
ATOM 1413 C C . SER A 1 190 ? -8.278 -9.858 -1.137 1.00 96.69 190 SER A C 1
ATOM 1415 O O . SER A 1 190 ? -7.325 -10.566 -1.457 1.00 96.69 190 SER A O 1
ATOM 1417 N N . ASP A 1 191 ? -8.528 -8.689 -1.728 1.00 96.19 191 ASP A N 1
ATOM 1418 C CA . ASP A 1 191 ? -7.707 -8.034 -2.750 1.00 96.19 191 ASP A CA 1
ATOM 1419 C C . ASP A 1 191 ? -6.691 -7.033 -2.169 1.00 96.19 191 ASP A C 1
ATOM 1421 O O . ASP A 1 191 ? -6.034 -6.318 -2.923 1.00 96.19 191 ASP A O 1
ATOM 1425 N N . GLY A 1 192 ? -6.515 -6.994 -0.842 1.00 96.25 192 GLY A N 1
ATOM 1426 C CA . GLY A 1 192 ? -5.493 -6.172 -0.190 1.00 96.25 192 GLY A CA 1
ATOM 1427 C C . GLY A 1 192 ? -5.860 -4.708 -0.000 1.00 96.25 192 GLY A C 1
ATOM 1428 O O . GLY A 1 192 ? -4.990 -3.905 0.341 1.00 96.25 192 GLY A O 1
ATOM 1429 N N . MET A 1 193 ? -7.117 -4.345 -0.233 1.00 98.38 193 MET A N 1
ATOM 1430 C CA . MET A 1 193 ? -7.622 -2.990 -0.035 1.00 98.38 193 MET A CA 1
ATOM 1431 C C . MET A 1 193 ? -8.118 -2.818 1.401 1.00 98.38 193 MET A C 1
ATOM 1433 O O . MET A 1 193 ? -8.297 -3.786 2.139 1.00 98.38 193 MET A O 1
ATOM 1437 N N . ILE A 1 194 ? -8.319 -1.577 1.830 1.00 98.56 194 ILE A N 1
ATOM 1438 C CA . ILE A 1 194 ? -8.863 -1.275 3.155 1.00 98.56 194 ILE A CA 1
ATOM 1439 C C . ILE A 1 194 ? -10.363 -1.028 3.025 1.00 98.56 194 ILE A C 1
ATOM 1441 O O . ILE A 1 194 ? -10.817 -0.372 2.087 1.00 98.56 194 ILE A O 1
ATOM 1445 N N . THR A 1 195 ? -11.143 -1.512 3.986 1.00 98.38 195 THR A N 1
ATOM 1446 C CA . THR A 1 195 ? -12.559 -1.153 4.112 1.00 98.38 195 THR A CA 1
ATOM 1447 C C . THR A 1 195 ? -12.944 -0.900 5.565 1.00 98.38 195 THR A C 1
ATOM 1449 O O . THR A 1 195 ? -12.316 -1.423 6.491 1.00 98.38 195 THR A O 1
ATOM 1452 N N . VAL A 1 196 ? -14.003 -0.113 5.766 1.00 98.12 196 VAL A N 1
ATOM 1453 C CA . VAL A 1 196 ? -14.659 0.028 7.068 1.00 98.12 196 VAL A CA 1
ATOM 1454 C C . VAL A 1 196 ? -15.549 -1.194 7.277 1.00 98.12 196 VAL A C 1
ATOM 1456 O O . VAL A 1 196 ? -16.653 -1.280 6.744 1.00 98.12 196 VAL A O 1
ATOM 1459 N N . ARG A 1 197 ? -15.052 -2.156 8.054 1.00 97.50 197 ARG A N 1
ATOM 1460 C CA . ARG A 1 197 ? -15.762 -3.392 8.402 1.00 97.50 197 ARG A CA 1
ATOM 1461 C C . ARG A 1 197 ? -16.853 -3.146 9.439 1.00 97.50 197 ARG A C 1
ATOM 1463 O O . ARG A 1 197 ? -17.939 -3.705 9.327 1.00 97.50 197 ARG A O 1
ATOM 1470 N N . ASP A 1 198 ? -16.552 -2.342 10.456 1.00 97.25 198 ASP A N 1
ATOM 1471 C CA . ASP A 1 198 ? -17.463 -2.072 11.567 1.00 97.25 198 ASP A CA 1
ATOM 1472 C C . ASP A 1 198 ? -17.396 -0.596 11.979 1.00 97.25 198 ASP A C 1
ATOM 1474 O O . ASP A 1 198 ? -16.575 -0.175 12.794 1.00 97.25 198 ASP A O 1
ATOM 1478 N N . ALA A 1 199 ? -18.301 0.209 11.420 1.00 95.62 199 ALA A N 1
ATOM 1479 C CA . ALA A 1 199 ? -18.383 1.632 11.732 1.00 95.62 199 ALA A CA 1
ATOM 1480 C C . ALA A 1 199 ? -18.825 1.910 13.181 1.00 95.62 199 ALA A C 1
ATOM 1482 O O . ALA A 1 199 ? -18.611 3.020 13.669 1.00 95.62 199 ALA A O 1
ATOM 1483 N N . SER A 1 200 ? -19.431 0.941 13.884 1.00 96.62 200 SER A N 1
ATOM 1484 C CA . SER A 1 200 ? -19.847 1.119 15.285 1.00 96.62 200 SER A CA 1
ATOM 1485 C C . SER A 1 200 ? -18.655 1.259 16.235 1.00 96.62 200 SER A C 1
ATOM 1487 O O . SER A 1 200 ? -18.779 1.888 17.283 1.00 96.62 200 SER A O 1
ATOM 1489 N N . LYS A 1 201 ? -17.482 0.759 15.823 1.00 96.88 201 LYS A N 1
ATOM 1490 C CA . LYS A 1 201 ? -16.201 0.909 16.526 1.00 96.88 201 LYS A CA 1
ATOM 1491 C C . LYS A 1 201 ? -15.567 2.294 16.364 1.00 96.88 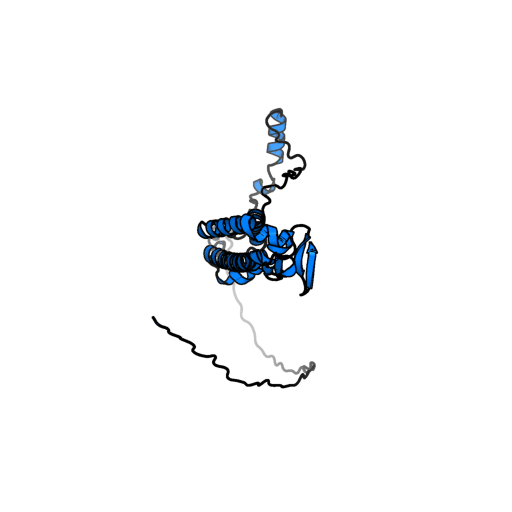201 LYS A C 1
ATOM 1493 O O . LYS A 1 201 ? -14.557 2.572 16.999 1.00 96.88 201 LYS A O 1
ATOM 1498 N N . LEU A 1 202 ? -16.149 3.161 15.532 1.00 96.56 202 LEU A N 1
ATOM 1499 C CA . LEU A 1 202 ? -15.710 4.540 15.333 1.00 96.56 202 LEU A CA 1
ATOM 1500 C C . LEU A 1 202 ? -16.688 5.514 15.988 1.00 96.56 202 LEU A C 1
ATOM 1502 O O . LEU A 1 202 ? -17.910 5.418 15.790 1.00 96.56 202 LEU A O 1
ATOM 1506 N N . ALA A 1 203 ? -16.141 6.512 16.682 1.00 94.44 203 ALA A N 1
ATOM 1507 C CA . ALA A 1 203 ? -16.912 7.659 17.137 1.00 94.44 203 ALA A CA 1
ATOM 1508 C C . ALA A 1 203 ? -17.548 8.371 15.931 1.00 94.44 203 ALA A C 1
ATOM 1510 O O . ALA A 1 203 ? -16.929 8.502 14.875 1.00 94.44 203 ALA A O 1
ATOM 1511 N N . LEU A 1 204 ? -18.793 8.838 16.077 1.00 94.94 204 LEU A N 1
ATOM 1512 C CA . LEU A 1 204 ? -19.532 9.528 15.011 1.00 94.94 204 LEU A CA 1
ATOM 1513 C C . LEU A 1 204 ? -18.734 10.638 14.291 1.00 94.94 204 LEU A C 1
ATOM 1515 O O . LEU A 1 204 ? -18.747 10.620 13.058 1.00 94.94 204 LEU A O 1
ATOM 1519 N N . PRO A 1 205 ? -18.013 11.551 14.981 1.00 95.19 205 PRO A N 1
ATOM 1520 C CA . PRO A 1 205 ? -17.248 12.600 14.298 1.00 95.19 205 PRO A CA 1
ATOM 1521 C C . PRO A 1 205 ? -16.070 12.073 13.460 1.00 95.19 205 PRO A C 1
ATOM 1523 O O . PRO A 1 205 ? -15.690 12.716 12.486 1.00 95.19 205 PRO A O 1
ATOM 1526 N N . ASP A 1 206 ? -15.526 10.892 13.771 1.00 94.56 206 ASP A N 1
ATOM 1527 C CA . ASP A 1 206 ? -14.386 10.304 13.051 1.00 94.56 206 ASP A CA 1
ATOM 1528 C C . ASP A 1 206 ? -14.789 9.551 11.774 1.00 94.56 206 ASP A C 1
ATOM 1530 O O . ASP A 1 206 ? -13.942 9.209 10.950 1.00 94.56 206 ASP A O 1
ATOM 1534 N N . ARG A 1 207 ? -16.077 9.240 11.582 1.00 96.44 207 ARG A N 1
ATOM 1535 C CA . ARG A 1 207 ? -16.498 8.343 10.490 1.00 96.44 207 ARG A CA 1
ATOM 1536 C C . ARG A 1 207 ? -16.251 8.932 9.106 1.00 96.44 207 ARG A C 1
ATOM 1538 O O . ARG A 1 207 ? -15.911 8.193 8.185 1.00 96.44 207 ARG A O 1
ATOM 1545 N N . VAL A 1 208 ? -16.438 10.239 8.937 1.00 96.94 208 VAL A N 1
ATOM 1546 C CA . VAL A 1 208 ? -16.258 10.896 7.633 1.00 96.94 208 VAL A CA 1
ATOM 1547 C C . VAL A 1 208 ? -14.778 10.960 7.262 1.00 96.94 208 VAL A C 1
ATOM 1549 O O . VAL A 1 208 ? -14.419 10.567 6.152 1.00 96.94 208 VAL A O 1
ATOM 1552 N N . SER A 1 209 ? -13.921 11.391 8.194 1.00 96.56 209 SER A N 1
ATOM 1553 C CA . SER A 1 209 ? -12.470 11.418 7.979 1.00 96.56 209 SER A CA 1
ATOM 1554 C C . SER A 1 209 ? -11.926 10.015 7.726 1.00 96.56 209 SER A C 1
ATOM 1556 O O . SER A 1 209 ? -11.218 9.817 6.746 1.00 96.56 209 SER A O 1
ATOM 1558 N N . MET A 1 210 ? -12.367 9.011 8.492 1.00 98.19 210 MET A N 1
ATOM 1559 C CA . MET A 1 210 ? -11.943 7.624 8.286 1.00 98.19 210 MET A CA 1
ATOM 1560 C C . MET A 1 210 ? -12.312 7.085 6.897 1.00 98.19 210 MET A C 1
ATOM 1562 O O . MET A 1 210 ? -11.472 6.500 6.220 1.00 98.19 210 MET A O 1
ATOM 1566 N N . ASN A 1 211 ? -13.548 7.299 6.430 1.00 98.12 211 ASN A N 1
ATOM 1567 C CA . ASN A 1 211 ? -13.945 6.867 5.083 1.00 98.12 211 ASN A CA 1
ATOM 1568 C C . ASN A 1 211 ? -13.114 7.556 3.992 1.00 98.12 211 ASN A C 1
ATOM 1570 O O . ASN A 1 211 ? -12.737 6.920 3.006 1.00 98.12 211 ASN A O 1
ATOM 1574 N N . LYS A 1 212 ? -12.798 8.843 4.178 1.00 98.25 212 LYS A N 1
ATOM 1575 C CA . LYS A 1 212 ? -11.911 9.577 3.275 1.00 98.25 212 LYS A CA 1
ATOM 1576 C C . LYS A 1 212 ? -10.495 9.000 3.295 1.00 98.25 212 LYS A C 1
ATOM 1578 O O . LYS A 1 212 ? -9.958 8.741 2.224 1.00 98.25 212 LYS A O 1
ATOM 1583 N N . ALA A 1 213 ? -9.921 8.736 4.467 1.00 98.50 213 ALA A N 1
ATOM 1584 C CA . ALA A 1 213 ? -8.600 8.127 4.589 1.00 98.50 213 ALA A CA 1
ATOM 1585 C C . ALA A 1 213 ? -8.535 6.766 3.883 1.00 98.50 213 ALA A C 1
ATOM 1587 O O . ALA A 1 213 ? -7.609 6.515 3.116 1.00 98.50 213 ALA A O 1
ATOM 1588 N N . VAL A 1 214 ? -9.550 5.918 4.074 1.00 98.75 214 VAL A N 1
ATOM 1589 C CA . VAL A 1 214 ? -9.659 4.617 3.395 1.00 98.75 214 VAL A CA 1
ATOM 1590 C C . VAL A 1 214 ? -9.702 4.787 1.874 1.00 98.75 214 VAL A C 1
ATOM 1592 O O . VAL A 1 214 ? -8.973 4.105 1.155 1.00 98.75 214 VAL A O 1
ATOM 1595 N N . ALA A 1 215 ? -10.520 5.711 1.365 1.00 98.75 215 ALA A N 1
ATOM 1596 C CA . ALA A 1 215 ? -10.610 5.974 -0.070 1.00 98.75 215 ALA A CA 1
ATOM 1597 C C . ALA A 1 215 ? -9.304 6.549 -0.648 1.00 98.75 215 ALA A C 1
ATOM 1599 O O . ALA A 1 215 ? -8.905 6.189 -1.757 1.00 98.75 215 ALA A O 1
ATOM 1600 N N . ASP A 1 216 ? -8.636 7.442 0.080 1.00 98.69 216 ASP A N 1
ATOM 1601 C CA . ASP A 1 216 ? -7.367 8.052 -0.321 1.00 98.69 216 ASP A CA 1
ATOM 1602 C C . ASP A 1 216 ? -6.245 6.996 -0.354 1.00 98.69 216 ASP A C 1
ATOM 1604 O O . ASP A 1 216 ? -5.498 6.933 -1.331 1.00 98.69 216 ASP A O 1
ATOM 1608 N N . ASP A 1 217 ? -6.182 6.106 0.642 1.00 98.69 217 ASP A N 1
ATOM 1609 C CA . ASP A 1 217 ? -5.197 5.017 0.693 1.00 98.69 217 ASP A CA 1
ATOM 1610 C C . ASP A 1 217 ? -5.403 3.979 -0.404 1.00 98.69 217 ASP A C 1
ATOM 1612 O O . ASP A 1 217 ? -4.459 3.580 -1.080 1.00 98.69 217 ASP A O 1
ATOM 1616 N N . ASN A 1 218 ? -6.652 3.596 -0.652 1.00 98.75 218 ASN A N 1
ATOM 1617 C CA . ASN A 1 218 ? -6.992 2.673 -1.727 1.00 98.75 218 ASN A CA 1
ATOM 1618 C C . ASN A 1 218 ? -6.628 3.239 -3.111 1.00 98.75 218 ASN A C 1
ATOM 162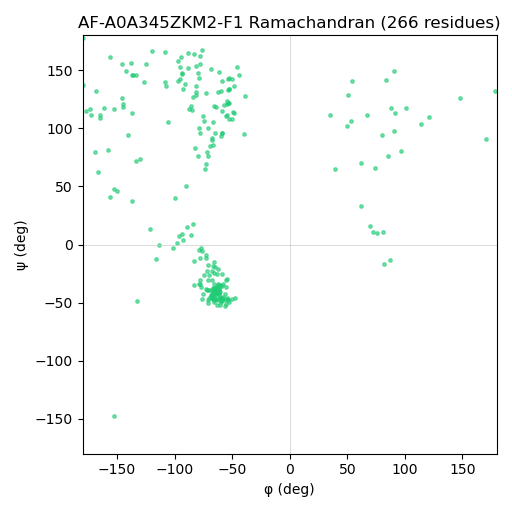0 O O . ASN A 1 218 ? -6.187 2.501 -3.994 1.00 98.75 218 ASN A O 1
ATOM 1624 N N . ARG A 1 219 ? -6.747 4.556 -3.310 1.00 98.81 219 ARG A N 1
ATOM 1625 C CA . ARG A 1 219 ? -6.276 5.205 -4.542 1.00 98.81 219 ARG A CA 1
ATOM 1626 C C . ARG A 1 219 ? -4.757 5.150 -4.675 1.00 98.81 219 ARG A C 1
ATOM 1628 O O . ARG A 1 219 ? -4.268 4.846 -5.762 1.00 98.81 219 ARG A O 1
ATOM 1635 N N . ASP A 1 220 ? -4.031 5.396 -3.588 1.00 98.62 220 ASP A N 1
ATOM 1636 C CA . ASP A 1 220 ? -2.570 5.292 -3.568 1.00 98.62 220 ASP A CA 1
ATOM 1637 C C . ASP A 1 220 ? -2.100 3.839 -3.799 1.00 98.62 220 ASP A C 1
ATOM 1639 O O . ASP A 1 220 ? -1.218 3.622 -4.626 1.00 98.62 220 ASP A O 1
ATOM 1643 N N . ARG A 1 221 ? -2.742 2.826 -3.195 1.00 98.44 221 ARG A N 1
ATOM 1644 C CA . ARG A 1 221 ? -2.466 1.392 -3.453 1.00 98.44 221 ARG A CA 1
ATOM 1645 C C . ARG A 1 221 ? -2.593 1.042 -4.932 1.00 98.44 221 ARG A C 1
ATOM 1647 O O . ARG A 1 221 ? -1.667 0.490 -5.522 1.00 98.44 221 ARG A O 1
ATOM 1654 N N . ALA A 1 222 ? -3.716 1.416 -5.546 1.00 98.38 222 ALA A N 1
ATOM 1655 C CA . ALA A 1 222 ? -3.942 1.188 -6.970 1.00 98.38 222 ALA A CA 1
ATOM 1656 C C . ALA A 1 222 ? -2.920 1.935 -7.847 1.00 98.38 222 ALA A C 1
ATOM 1658 O O . ALA A 1 222 ? -2.528 1.435 -8.902 1.00 98.38 222 ALA A O 1
ATOM 1659 N N . ALA A 1 223 ? -2.474 3.121 -7.418 1.00 98.31 223 ALA A N 1
ATOM 1660 C CA . ALA A 1 223 ? -1.407 3.842 -8.095 1.00 98.31 223 ALA A CA 1
ATOM 1661 C C . ALA A 1 223 ? -0.070 3.101 -7.998 1.00 98.31 223 ALA A C 1
ATOM 1663 O O . ALA A 1 223 ? 0.550 2.895 -9.034 1.00 98.31 223 ALA A O 1
ATOM 1664 N N . VAL A 1 224 ? 0.332 2.620 -6.816 1.00 97.88 224 VAL A N 1
ATOM 1665 C CA . VAL A 1 224 ? 1.569 1.834 -6.645 1.00 97.88 224 VAL A CA 1
ATOM 1666 C C . VAL A 1 224 ? 1.596 0.641 -7.593 1.00 97.88 224 VAL A C 1
ATOM 1668 O O . VAL A 1 224 ? 2.591 0.451 -8.284 1.00 97.88 224 VAL A O 1
ATOM 1671 N N . TYR A 1 225 ? 0.516 -0.139 -7.680 1.00 97.38 225 TYR A N 1
ATOM 1672 C CA . TYR A 1 225 ? 0.506 -1.344 -8.520 1.00 97.38 225 TYR A CA 1
ATOM 1673 C C . TYR A 1 225 ? 0.715 -1.021 -10.001 1.00 97.38 225 TYR A C 1
ATOM 1675 O O . TYR A 1 225 ? 1.497 -1.690 -10.678 1.00 97.38 225 TYR A O 1
ATOM 1683 N N . ARG A 1 226 ? 0.079 0.051 -10.484 1.00 97.62 226 ARG A N 1
ATOM 1684 C CA . ARG A 1 226 ? 0.269 0.545 -11.850 1.00 97.62 226 ARG A CA 1
ATOM 1685 C C . ARG A 1 226 ? 1.675 1.101 -12.068 1.00 97.62 226 ARG A C 1
ATOM 1687 O O . ARG A 1 226 ? 2.289 0.770 -13.074 1.00 97.62 226 ARG A O 1
ATOM 1694 N N . GLU A 1 227 ? 2.185 1.925 -11.155 1.00 97.12 227 GLU A N 1
ATOM 1695 C CA . GLU A 1 227 ? 3.518 2.524 -11.294 1.00 97.12 227 GLU A CA 1
ATOM 1696 C C . GLU A 1 227 ? 4.620 1.462 -11.266 1.00 97.12 227 GLU A C 1
ATOM 1698 O O . GLU A 1 227 ? 5.568 1.554 -12.038 1.00 97.12 227 GLU A O 1
ATOM 1703 N N . VAL A 1 228 ? 4.483 0.417 -10.440 1.00 95.62 228 VAL A N 1
ATOM 1704 C CA . VAL A 1 228 ? 5.396 -0.736 -10.461 1.00 95.62 228 VAL A CA 1
ATOM 1705 C C . VAL A 1 228 ? 5.324 -1.429 -11.821 1.00 95.62 228 VAL A C 1
ATOM 1707 O O . VAL A 1 228 ? 6.361 -1.670 -12.429 1.00 95.62 228 VAL A O 1
ATOM 1710 N N . ALA A 1 229 ? 4.128 -1.709 -12.340 1.00 95.00 229 ALA A N 1
ATOM 1711 C CA . ALA A 1 229 ? 3.965 -2.357 -13.643 1.00 95.00 229 ALA A CA 1
ATOM 1712 C C . ALA A 1 229 ? 4.624 -1.541 -14.777 1.00 95.00 229 ALA A C 1
ATOM 1714 O O . ALA A 1 229 ? 5.416 -2.068 -15.559 1.00 95.00 229 ALA A O 1
ATOM 1715 N N . VAL A 1 230 ? 4.367 -0.229 -14.811 1.00 95.38 230 VAL A N 1
ATOM 1716 C CA . VAL A 1 230 ? 4.923 0.704 -15.804 1.00 95.38 230 VAL A CA 1
ATOM 1717 C C . VAL A 1 230 ? 6.439 0.848 -15.665 1.00 95.38 230 VAL A C 1
ATOM 1719 O O . VAL A 1 230 ? 7.144 0.787 -16.669 1.00 95.38 230 VAL A O 1
ATOM 1722 N N . ALA A 1 231 ? 6.961 0.987 -14.444 1.00 93.50 231 ALA A N 1
ATOM 1723 C CA . ALA A 1 231 ? 8.398 1.113 -14.192 1.00 93.50 231 ALA A CA 1
ATOM 1724 C C . ALA A 1 231 ? 9.191 -0.133 -14.611 1.00 93.50 231 ALA A C 1
ATOM 1726 O O . ALA A 1 231 ? 10.375 -0.029 -14.915 1.00 93.50 231 ALA A O 1
ATOM 1727 N N . ASN A 1 232 ? 8.536 -1.295 -14.645 1.00 92.31 232 ASN A N 1
ATOM 1728 C CA . ASN A 1 232 ? 9.124 -2.551 -15.103 1.00 92.31 232 ASN A CA 1
ATOM 1729 C C . ASN A 1 232 ? 8.889 -2.823 -16.596 1.00 92.31 232 ASN A C 1
ATOM 1731 O O . ASN A 1 232 ? 9.276 -3.878 -17.078 1.00 92.31 232 ASN A O 1
ATOM 1735 N N . GLY A 1 233 ? 8.262 -1.902 -17.339 1.00 93.12 233 GLY A N 1
ATOM 1736 C CA . GLY A 1 233 ? 7.979 -2.081 -18.767 1.00 93.12 233 GLY A CA 1
ATOM 1737 C C . GLY A 1 233 ? 6.871 -3.094 -19.074 1.00 93.12 233 GLY A C 1
ATOM 1738 O O . GLY A 1 233 ? 6.674 -3.429 -20.238 1.00 93.12 233 GLY A O 1
ATOM 1739 N N . HIS A 1 234 ? 6.128 -3.536 -18.054 1.00 93.56 234 HIS A N 1
ATOM 1740 C CA . HIS A 1 234 ? 5.084 -4.555 -18.153 1.00 93.56 234 HIS A CA 1
ATOM 1741 C C . HIS A 1 234 ? 3.777 -4.084 -17.495 1.00 93.56 234 HIS A C 1
ATOM 1743 O O . HIS A 1 234 ? 3.429 -4.554 -16.406 1.00 93.56 234 HIS A O 1
ATOM 1749 N N . PRO A 1 235 ? 3.025 -3.147 -18.108 1.00 94.69 235 PRO A N 1
ATOM 1750 C CA . PRO A 1 235 ? 1.734 -2.691 -17.583 1.00 94.69 235 PRO A CA 1
ATOM 1751 C C . PRO A 1 235 ? 0.738 -3.835 -17.330 1.00 94.69 235 PRO A C 1
ATOM 1753 O O . PRO A 1 235 ? -0.084 -3.760 -16.418 1.00 94.69 235 PRO A O 1
ATOM 1756 N N . GLU A 1 236 ? 0.837 -4.917 -18.102 1.00 94.06 236 GLU A N 1
ATOM 1757 C CA . GLU A 1 236 ? 0.039 -6.133 -17.967 1.00 94.06 236 GLU A CA 1
ATOM 1758 C C . GLU A 1 236 ? 0.302 -6.908 -16.667 1.00 94.06 236 GLU A C 1
ATOM 1760 O O . GLU A 1 236 ? -0.501 -7.764 -16.294 1.00 94.06 236 GLU A O 1
ATOM 1765 N N . TRP A 1 237 ? 1.390 -6.613 -15.946 1.00 94.94 237 TRP A N 1
ATOM 1766 C CA . TRP A 1 237 ? 1.681 -7.230 -14.650 1.00 94.94 237 TRP A CA 1
ATOM 1767 C C . TRP A 1 237 ? 0.872 -6.640 -13.500 1.00 94.94 237 TRP A C 1
ATOM 1769 O O . TRP A 1 237 ? 0.860 -7.240 -12.426 1.00 94.94 237 TRP A O 1
ATOM 1779 N N . GLU A 1 238 ? 0.180 -5.512 -13.686 1.00 96.31 238 GLU A N 1
ATOM 1780 C CA . GLU A 1 238 ? -0.558 -4.832 -12.611 1.00 96.31 238 GLU A CA 1
ATOM 1781 C C . GLU A 1 238 ? -1.486 -5.768 -11.809 1.00 96.31 238 GLU A C 1
ATOM 1783 O O . GLU A 1 238 ? -1.366 -5.781 -10.580 1.00 96.31 238 GLU A O 1
ATOM 1788 N N . PRO A 1 239 ? -2.318 -6.634 -12.429 1.00 96.56 239 PRO A N 1
ATOM 1789 C CA . PRO A 1 239 ? -3.160 -7.564 -11.677 1.00 96.56 239 PRO A CA 1
ATOM 1790 C C . PRO A 1 239 ? -2.342 -8.544 -10.828 1.00 96.56 239 PRO A C 1
ATOM 1792 O O . PRO A 1 239 ? -2.689 -8.831 -9.682 1.00 96.56 239 PRO A O 1
ATOM 1795 N N . ARG A 1 240 ? -1.212 -9.027 -11.356 1.00 95.31 240 ARG A N 1
ATOM 1796 C CA . ARG A 1 240 ? -0.341 -9.969 -10.648 1.00 95.31 240 ARG A CA 1
ATOM 1797 C C . ARG A 1 240 ? 0.425 -9.298 -9.509 1.00 95.31 240 ARG A C 1
ATOM 1799 O O . ARG A 1 240 ? 0.574 -9.888 -8.441 1.00 95.31 240 ARG A O 1
ATOM 1806 N N . ILE A 1 241 ? 0.870 -8.060 -9.716 1.00 96.00 241 ILE A N 1
ATOM 1807 C CA . ILE A 1 241 ? 1.472 -7.214 -8.681 1.00 96.00 241 ILE A CA 1
ATOM 1808 C C . ILE A 1 241 ? 0.461 -7.006 -7.554 1.00 96.00 241 ILE A C 1
ATOM 1810 O O . ILE A 1 241 ? 0.777 -7.273 -6.394 1.00 96.00 241 ILE A O 1
ATOM 1814 N N . ARG A 1 242 ? -0.779 -6.631 -7.887 1.00 97.50 242 ARG A N 1
ATOM 1815 C CA . ARG A 1 242 ? -1.864 -6.481 -6.913 1.00 97.50 242 ARG A CA 1
ATOM 1816 C C . ARG A 1 242 ? -2.063 -7.751 -6.087 1.00 97.50 242 ARG A C 1
ATOM 1818 O O . ARG A 1 242 ? -2.126 -7.666 -4.868 1.00 97.50 242 ARG A O 1
ATOM 1825 N N . GLU A 1 243 ? -2.094 -8.930 -6.708 1.00 97.00 243 GLU A N 1
ATOM 1826 C CA . GLU A 1 243 ? -2.228 -10.209 -5.989 1.00 97.00 243 GLU A CA 1
ATOM 1827 C C . GLU A 1 243 ? -1.087 -10.496 -5.002 1.00 97.00 243 GLU A C 1
ATOM 1829 O O . GLU A 1 243 ? -1.316 -11.155 -3.981 1.00 97.00 243 GLU A O 1
ATOM 1834 N N . VAL A 1 244 ? 0.141 -10.080 -5.331 1.00 96.94 244 VAL A N 1
ATOM 1835 C CA . VAL A 1 244 ? 1.313 -10.229 -4.455 1.00 96.94 244 VAL A CA 1
ATOM 1836 C C . VAL A 1 244 ? 1.196 -9.286 -3.267 1.00 96.94 244 VAL A C 1
ATOM 1838 O O . VAL A 1 244 ? 1.283 -9.732 -2.123 1.00 96.94 244 VAL A O 1
ATOM 1841 N N . PHE A 1 245 ? 0.920 -8.009 -3.526 1.00 97.75 245 PHE A N 1
ATOM 1842 C CA . PHE A 1 245 ? 0.723 -7.027 -2.466 1.00 97.75 245 PHE A CA 1
ATOM 1843 C C . PHE A 1 245 ? -0.471 -7.364 -1.580 1.00 97.75 245 PHE A C 1
ATOM 1845 O O . PHE A 1 245 ? -0.384 -7.185 -0.373 1.00 97.75 245 PHE A O 1
ATOM 1852 N N . ALA A 1 246 ? -1.566 -7.872 -2.142 1.00 97.69 246 ALA A N 1
ATOM 1853 C CA . ALA A 1 246 ? -2.750 -8.238 -1.378 1.00 97.69 246 ALA A CA 1
ATOM 1854 C C . ALA A 1 246 ? -2.446 -9.278 -0.302 1.00 97.69 246 ALA A C 1
ATOM 1856 O O . ALA A 1 246 ? -2.813 -9.098 0.859 1.00 97.69 246 ALA A O 1
ATOM 1857 N N . LYS A 1 247 ? -1.711 -10.330 -0.680 1.00 97.19 247 LYS A N 1
ATOM 1858 C CA . LYS A 1 247 ? -1.228 -11.335 0.272 1.00 97.19 247 LYS A CA 1
ATOM 1859 C C . LYS A 1 247 ? -0.323 -10.691 1.311 1.00 97.19 247 LYS A C 1
ATOM 1861 O O . LYS A 1 247 ? -0.554 -10.876 2.497 1.00 97.19 247 LYS A O 1
ATOM 1866 N N . GLN A 1 248 ? 0.615 -9.854 0.872 1.00 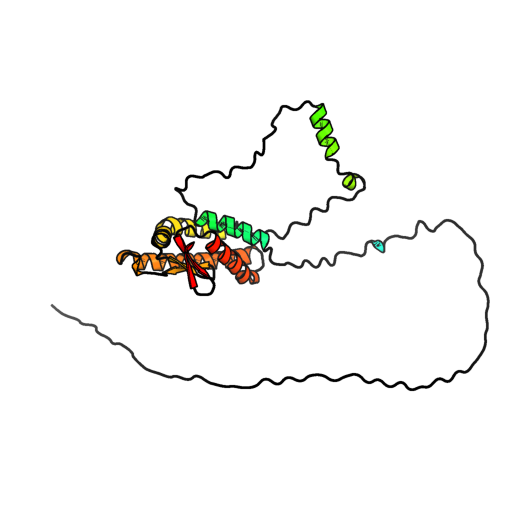97.75 248 GLN A N 1
ATOM 1867 C CA . GLN A 1 248 ? 1.547 -9.200 1.780 1.00 97.75 248 GLN A CA 1
ATOM 1868 C C . GLN A 1 248 ? 0.860 -8.286 2.807 1.00 97.75 248 GLN A C 1
ATOM 1870 O O . GLN A 1 248 ? 1.208 -8.333 3.979 1.00 97.75 248 GLN A O 1
ATOM 1875 N N . TRP A 1 249 ? -0.137 -7.490 2.412 1.00 97.81 249 TRP A N 1
ATOM 1876 C CA . TRP A 1 249 ? -0.907 -6.649 3.337 1.00 97.81 249 TRP A CA 1
ATOM 1877 C C . TRP A 1 249 ? -1.625 -7.470 4.411 1.00 97.81 249 TRP A C 1
ATOM 1879 O O . TRP A 1 249 ? -1.643 -7.080 5.576 1.00 97.81 249 TRP A O 1
ATOM 1889 N N . ILE A 1 250 ? -2.195 -8.613 4.024 1.00 97.00 250 ILE A N 1
ATOM 1890 C CA . ILE A 1 250 ? -2.860 -9.540 4.945 1.00 97.00 250 ILE A CA 1
ATOM 1891 C C . ILE A 1 250 ? -1.839 -10.249 5.849 1.00 97.00 250 ILE A C 1
ATOM 1893 O O . ILE A 1 250 ? -2.095 -10.440 7.039 1.00 97.00 250 ILE A O 1
ATOM 1897 N N . ASP A 1 251 ? -0.684 -10.633 5.310 1.00 96.50 251 ASP A N 1
ATOM 1898 C CA . ASP A 1 251 ? 0.371 -11.322 6.055 1.00 96.50 251 ASP A CA 1
ATOM 1899 C C . ASP A 1 251 ? 1.039 -10.409 7.086 1.00 96.50 251 ASP A C 1
ATOM 1901 O O . ASP A 1 251 ? 1.281 -10.844 8.212 1.00 96.50 251 ASP A O 1
ATOM 1905 N N . SER A 1 252 ? 1.250 -9.141 6.731 1.00 95.94 252 SER A N 1
ATOM 1906 C CA . SER A 1 252 ? 1.769 -8.087 7.607 1.00 95.94 252 SER A CA 1
ATOM 1907 C C . SER A 1 252 ? 0.721 -7.528 8.583 1.00 95.94 252 SER A C 1
ATOM 1909 O O . SER A 1 252 ? 1.036 -6.669 9.408 1.00 95.94 252 SER A O 1
ATOM 1911 N N . ALA A 1 253 ? -0.536 -7.983 8.522 1.00 95.25 253 ALA A N 1
ATOM 1912 C CA . ALA A 1 253 ? -1.547 -7.554 9.478 1.00 95.25 253 ALA A CA 1
ATOM 1913 C C . ALA A 1 253 ? -1.152 -7.979 10.903 1.00 95.25 253 ALA A C 1
ATOM 1915 O O . ALA A 1 253 ? -0.792 -9.131 11.161 1.00 95.25 253 ALA A O 1
ATOM 1916 N N . ARG A 1 254 ? -1.217 -7.031 11.841 1.00 95.38 254 ARG A N 1
ATOM 1917 C CA . ARG A 1 254 ? -0.813 -7.255 13.234 1.00 95.38 254 ARG A CA 1
ATOM 1918 C C . ARG A 1 254 ? -1.881 -8.015 14.013 1.00 95.38 254 ARG A C 1
ATOM 1920 O O . ARG A 1 254 ? -3.044 -8.034 13.616 1.00 95.38 254 ARG A O 1
ATOM 1927 N N . SER A 1 255 ? -1.496 -8.587 15.155 1.00 95.31 255 SER A N 1
ATOM 1928 C CA . SER A 1 255 ? -2.455 -9.220 16.067 1.00 95.31 255 SER A CA 1
ATOM 1929 C C . SER A 1 255 ? -3.593 -8.260 16.417 1.00 95.31 255 SER A C 1
ATOM 1931 O O . SER A 1 255 ? -3.367 -7.079 16.690 1.00 95.31 255 SER A O 1
ATOM 1933 N N . GLY A 1 256 ? -4.823 -8.766 16.358 1.00 95.56 256 GLY A N 1
ATOM 1934 C CA . GLY A 1 256 ? -6.036 -7.986 16.581 1.00 95.56 256 GLY A CA 1
ATOM 1935 C C . GLY A 1 256 ? -6.590 -7.290 15.332 1.00 95.56 256 GLY A C 1
ATOM 1936 O O . GLY A 1 256 ? -7.751 -6.874 15.352 1.00 95.56 256 GLY A O 1
ATOM 1937 N N . TRP A 1 257 ? -5.834 -7.201 14.233 1.00 97.81 257 TRP A N 1
ATOM 1938 C CA . TRP A 1 257 ? -6.331 -6.614 12.986 1.00 97.81 257 TRP A CA 1
ATOM 1939 C C . TRP A 1 257 ? -7.190 -7.601 12.201 1.00 97.81 257 TRP A C 1
ATOM 1941 O O . TRP A 1 257 ? -6.968 -8.813 12.216 1.00 97.81 257 TRP A O 1
ATOM 1951 N N . TRP A 1 258 ? -8.180 -7.062 11.492 1.00 98.44 258 TRP A N 1
ATOM 1952 C CA . TRP A 1 258 ? -9.123 -7.845 10.704 1.00 98.44 258 TRP A CA 1
ATOM 1953 C C . TRP A 1 258 ? -8.694 -7.949 9.244 1.00 98.44 258 TRP A C 1
ATOM 1955 O O . TRP A 1 258 ? -8.222 -6.984 8.643 1.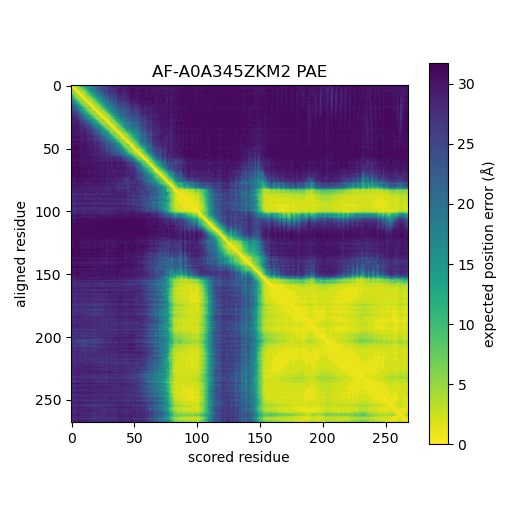00 98.44 258 TRP A O 1
ATOM 1965 N N . TYR A 1 259 ? -8.921 -9.115 8.652 1.00 98.31 259 TYR A N 1
ATOM 1966 C CA . TYR A 1 259 ? -8.695 -9.371 7.236 1.00 98.31 259 TYR A CA 1
ATOM 1967 C C . TYR A 1 259 ? -9.729 -10.355 6.684 1.00 98.31 259 TYR A C 1
ATOM 1969 O O . TYR A 1 259 ? -10.307 -11.154 7.423 1.00 98.31 259 TYR A O 1
ATOM 1977 N N . GLN A 1 260 ? -9.978 -10.311 5.380 1.00 97.62 260 GLN A N 1
ATOM 1978 C CA . GLN A 1 260 ? -10.898 -11.224 4.715 1.00 97.62 260 GLN A CA 1
ATOM 1979 C C . GLN A 1 260 ? -10.158 -12.454 4.170 1.00 97.62 260 GLN A C 1
ATOM 1981 O O . GLN A 1 260 ? -9.128 -12.343 3.509 1.00 97.62 260 GLN A O 1
ATOM 1986 N N . SER A 1 261 ? -10.705 -13.646 4.406 1.00 95.38 261 SER A N 1
ATOM 1987 C CA . SER A 1 261 ? -10.176 -14.924 3.918 1.00 95.38 261 SER A CA 1
ATOM 1988 C C . SER A 1 261 ? -11.334 -15.862 3.585 1.00 95.38 261 SER A C 1
ATOM 1990 O O . SER A 1 261 ? -12.155 -16.166 4.448 1.00 95.38 261 SER A O 1
ATOM 1992 N N . GLY A 1 262 ? -11.422 -16.308 2.326 1.00 90.31 262 GLY A N 1
ATOM 1993 C CA . GLY A 1 262 ? -12.514 -17.179 1.868 1.00 90.31 262 GLY A CA 1
ATOM 1994 C C . GLY A 1 262 ? -13.901 -16.534 1.987 1.00 90.31 262 GLY A C 1
ATOM 1995 O O . GLY A 1 262 ? -14.867 -17.213 2.312 1.00 90.31 262 GLY A O 1
ATOM 1996 N N . GLY A 1 263 ? -13.992 -15.212 1.809 1.00 89.62 263 GLY A N 1
ATOM 1997 C CA . GLY A 1 263 ? -15.235 -14.446 1.950 1.00 89.62 263 GLY A CA 1
ATOM 1998 C C . GLY A 1 263 ? -15.602 -14.067 3.390 1.00 89.62 263 GLY A C 1
ATOM 1999 O O . GLY A 1 263 ? -16.366 -13.124 3.580 1.00 89.62 263 GLY A O 1
ATOM 2000 N N . ALA A 1 264 ? -15.012 -14.715 4.396 1.00 95.88 264 ALA A N 1
ATOM 2001 C CA . ALA A 1 264 ? -15.256 -14.433 5.808 1.00 95.88 264 ALA A CA 1
ATOM 2002 C C . ALA A 1 264 ? -14.221 -13.465 6.400 1.00 95.88 264 ALA A C 1
ATOM 2004 O O . ALA A 1 264 ? -13.069 -13.422 5.967 1.00 95.88 264 ALA A O 1
ATOM 2005 N N . TRP A 1 265 ? -14.624 -12.722 7.430 1.00 97.56 265 TRP A N 1
ATOM 2006 C CA . TRP A 1 265 ? -13.719 -11.907 8.238 1.00 97.56 265 TRP A CA 1
ATOM 2007 C C . TRP A 1 265 ? -13.006 -12.765 9.282 1.00 97.56 265 TRP A C 1
ATOM 2009 O O . TRP A 1 265 ? -13.643 -13.518 10.016 1.00 97.56 265 TRP A O 1
ATOM 2019 N N . LYS A 1 266 ? -11.686 -12.616 9.366 1.00 97.50 266 LYS A N 1
ATOM 2020 C CA . LYS A 1 266 ? -10.818 -13.226 10.373 1.00 97.50 266 LYS A CA 1
ATOM 2021 C C . LYS A 1 266 ? -10.023 -12.141 11.082 1.00 97.50 266 LYS A C 1
ATOM 2023 O O . LYS A 1 266 ? -9.791 -11.073 10.522 1.00 97.50 266 LYS A O 1
ATOM 2028 N N . GLN A 1 267 ? -9.605 -12.436 12.301 1.00 97.06 267 GLN A N 1
ATOM 2029 C CA . GLN A 1 267 ? -8.712 -11.591 13.079 1.00 97.06 267 GLN A CA 1
ATOM 2030 C C . GLN A 1 267 ? -7.343 -12.276 13.158 1.00 97.06 267 GLN A C 1
ATOM 2032 O O . GLN A 1 267 ? -7.288 -13.507 13.227 1.00 97.06 267 GLN A O 1
ATOM 2037 N N . LYS A 1 268 ? -6.260 -11.502 13.050 1.00 95.44 268 LYS A N 1
ATOM 2038 C CA . LYS A 1 268 ? -4.885 -11.995 13.210 1.00 95.44 268 LYS A CA 1
ATOM 2039 C C . LYS A 1 268 ? -4.535 -12.289 14.660 1.00 95.44 268 LYS A C 1
ATOM 2041 O O . LYS A 1 268 ? -4.972 -11.516 15.547 1.00 95.44 268 LYS A O 1
#

Foldseek 3Di:
DDDDDDDDDDDDDDDDDDDDDDDDDDDDDDDDDDDDDDDDDDDDDDDDDDDDDDDDDDDDDDPDPPDDDPPVPPPDPPPPPLDDPLVLLLVLLLVLLCLLQPDPPPPPPDPPDPDPDPPPDDDPVVVVVVVVVVPPDVCVVVVNPPPPPPDRPHQDQPDPVNVVLSVVSSVLCVPAVVLCQQLQQWAAELLRAIDRPHCVSPDPVNSVVNVVSSVSNRVSLLVSLQVSCVVSVHSVCSSVSSNSSSVSSNVPRDAQGWYDDPNDIDGD

Mean predicted aligned error: 19.44 Å

Radius of gyration: 36.23 Å; Cα contacts (8 Å, |Δi|>4): 193; chains: 1; bounding box: 88×102×84 Å

Solvent-accessible surface area (backbone atoms only — not comparable to full-atom values): 17565 Å² total; per-residue (Å²): 137,84,90,84,89,85,87,83,80,89,86,85,79,90,84,85,90,83,86,84,90,83,82,88,78,90,79,89,79,80,90,79,83,89,84,87,77,90,81,89,86,85,87,88,81,89,81,84,91,86,85,91,84,85,85,88,76,94,77,87,90,77,92,82,79,84,86,81,71,79,88,68,74,78,71,73,84,71,78,77,74,85,64,81,47,63,66,54,44,41,55,53,35,42,59,52,48,53,60,34,68,51,63,96,78,61,79,79,73,70,79,81,67,77,83,78,74,80,83,75,86,85,72,61,70,70,56,57,52,50,60,55,62,73,62,61,54,68,54,51,76,74,67,49,64,79,74,71,72,78,71,73,70,80,68,51,63,84,45,72,69,42,48,55,46,47,54,54,44,24,52,45,29,69,77,55,45,46,65,33,29,76,53,47,14,24,28,34,43,73,72,42,40,62,45,79,74,32,67,85,59,42,58,78,87,51,49,63,59,49,56,49,51,38,53,55,44,43,51,45,52,57,45,44,29,46,50,33,14,50,68,60,77,37,60,85,41,21,67,61,47,38,56,46,39,12,52,40,50,56,67,68,47,50,79,62,26,33,33,39,58,96,90,40,84,44,68,74

pLDDT: mean 73.13, std 23.84, range [32.84, 98.81]